Protein AF-A0A6B1Y8T0-F1 (afdb_monomer)

InterPro domains:
  IPR014054 Bacteriophage regulatory protein, Rha family [PF09669] (81-169)
  IPR014054 Bacteriophage regulatory protein, Rha family [TIGR02681] (72-175)
  IPR018877 Bacteriophage P22, Orf201, C-terminal [PF10549] (183-229)

Mean predicted aligned error: 17.07 Å

Radius of gyration: 40.46 Å; Cα contacts (8 Å, |Δi|>4): 130; chains: 1; bounding box: 83×58×132 Å

Foldseek 3Di:
DDDDDDDDDDDPPPDPPDDPPPPPDPDDDDDDDDDDDDDPDDDDDDDDPPDDDDDDPDDDPPPDVVNLPVQWDDDPLAIWGKLVSVCVQLVHDSVVSVVLLVPQPDDPVVSCVFWPKDWDWDDPDPPDTDTDIMTIGGPVRCVSSLVPRDDPSSVSVVVSNVVSNVVVNVVSVVVVVVVVVVVVVVVVVVVVVVVVVVVVVVVVVVCVVCVVVVVVVVVVVVVVVVVVVVVD

Organism: Pseudomonas aeruginosa (NCBI:txid287)

Solvent-accessible surface area (backbone atoms only — not comparable to full-atom values): 14666 Å² total; per-residue (Å²): 135,86,87,89,84,88,87,78,92,76,81,84,79,76,79,86,71,84,88,86,84,84,86,83,79,78,73,84,87,92,83,77,92,81,79,88,82,86,76,92,71,90,75,80,87,83,80,84,86,78,83,78,85,76,88,78,97,65,82,76,83,75,75,46,75,68,54,30,55,70,61,37,45,79,52,98,91,40,62,27,34,40,41,60,57,53,12,63,75,66,74,43,60,48,69,57,45,54,49,49,66,74,65,54,95,66,55,69,68,59,44,60,76,18,49,41,79,43,77,42,80,41,80,76,55,96,89,41,71,43,84,40,85,43,34,40,25,31,63,66,37,44,57,61,59,50,71,82,54,77,58,76,68,40,50,55,50,52,55,48,49,54,51,20,54,52,51,53,52,50,52,54,50,52,54,53,50,54,52,52,50,52,51,52,52,55,53,50,52,52,51,50,53,52,47,51,55,51,47,50,53,53,51,49,54,52,43,71,65,44,50,64,59,52,54,51,53,51,54,50,52,53,51,54,53,54,55,54,68,78,74,112

pLDDT: mean 76.68, std 23.87, range [29.66, 97.38]

Sequence (232 aa):
MAPIHPHLFQSPAIALGSFISAARQANTQLGPYSRKADVRSSLRPAALLFQVSGVDQMSEIDLDEAGLRDLVMVNDGQVVTTSLKVAERFGKRHDNVIKAIRGLDCSPEFHALNFEEMIVDVDIGKGARRKSPAFRITRDGFAFLCMGFTGKEAAKWKEAYIRAFNWMAEQLFKRSMDFATLRNELMAEYRQEKGIASLAGKTLRRWQIKAPVIEQKIIEVEREGQLQLFHA

Secondary structure (DSSP, 8-state):
-------------------S-SSS---------------------------------S------HHHHHHH-EEETTEEEEEHHHHHHHTT--HHHHHHHHHT--S-HHHHHHHEEEEEEEEEEETTEEEEEEEEEEEHHHHHHHHTT--SHHHHHHHHHHHHHHHHHHHHHHHHHHHHHHHHHHHHHHHHHHHHHHHHHHHHHHHHHHHHHHHHHHHHHHHHHHHHHHT--

Nearest PDB structures (foldseek):
  8i13-assembly1_A  TM=3.078E-01  e=5.563E+00  Saccharomyces cerevisiae

Structure (mmCIF, N/CA/C/O backbone):
data_AF-A0A6B1Y8T0-F1
#
_entry.id   AF-A0A6B1Y8T0-F1
#
loop_
_atom_site.group_PDB
_atom_site.id
_atom_site.type_symbol
_atom_site.label_atom_id
_atom_site.label_alt_id
_atom_site.label_comp_id
_atom_site.label_asym_id
_atom_site.label_entity_id
_atom_site.label_seq_id
_atom_site.pdbx_PDB_ins_code
_atom_site.Cartn_x
_atom_site.Cartn_y
_atom_site.Cartn_z
_atom_site.occupancy
_atom_site.B_iso_or_equiv
_atom_site.auth_seq_id
_atom_site.auth_comp_id
_atom_site.auth_asym_id
_atom_site.auth_atom_id
_atom_site.pdbx_PDB_model_num
ATOM 1 N N . MET A 1 1 ? -17.736 3.116 107.221 1.00 34.81 1 MET A N 1
ATOM 2 C CA . MET A 1 1 ? -16.373 3.683 107.145 1.00 34.81 1 MET A CA 1
ATOM 3 C C . MET A 1 1 ? -15.815 3.385 105.763 1.00 34.81 1 MET A C 1
ATOM 5 O O . MET A 1 1 ? -15.995 2.278 105.283 1.00 34.81 1 MET A O 1
ATOM 9 N N . ALA A 1 2 ? -15.278 4.432 105.140 1.00 41.38 2 ALA A N 1
ATOM 10 C CA . ALA A 1 2 ? -14.724 4.584 103.787 1.00 41.38 2 ALA A CA 1
ATOM 11 C C . ALA A 1 2 ? -13.565 3.584 103.463 1.00 41.38 2 ALA A C 1
ATOM 13 O O . ALA A 1 2 ? -13.110 2.942 104.410 1.00 41.38 2 ALA A O 1
ATOM 14 N N . PRO A 1 3 ? -13.017 3.490 102.218 1.00 45.62 3 PRO A N 1
ATOM 15 C CA . PRO A 1 3 ? -13.015 4.554 101.210 1.00 45.62 3 PRO A CA 1
ATOM 16 C C . PRO A 1 3 ? -13.190 4.193 99.723 1.00 45.62 3 PRO A C 1
ATOM 18 O O . PRO A 1 3 ? -13.186 3.048 99.287 1.00 45.62 3 PRO A O 1
ATOM 21 N N . ILE A 1 4 ? -13.360 5.287 98.979 1.00 40.78 4 ILE A N 1
ATOM 22 C CA . ILE A 1 4 ? -13.493 5.467 97.534 1.00 40.78 4 ILE A CA 1
ATOM 23 C C . ILE A 1 4 ? -12.091 5.765 96.962 1.00 40.78 4 ILE A C 1
ATOM 25 O O . ILE A 1 4 ? -11.353 6.527 97.585 1.00 40.78 4 ILE A O 1
ATOM 29 N N . HIS A 1 5 ? -11.665 5.137 95.858 1.00 37.69 5 HIS A N 1
ATOM 30 C CA . HIS A 1 5 ? -11.403 5.705 94.508 1.00 37.69 5 HIS A CA 1
ATOM 31 C C . HIS A 1 5 ? -10.157 5.007 93.916 1.00 37.69 5 HIS A C 1
ATOM 33 O O . HIS A 1 5 ? -9.386 4.434 94.683 1.00 37.69 5 HIS A O 1
ATOM 39 N N . PRO A 1 6 ? -9.793 5.243 92.640 1.00 53.09 6 PRO A N 1
ATOM 40 C CA . PRO A 1 6 ? -10.537 5.230 91.370 1.00 53.09 6 PRO A CA 1
ATOM 41 C C . PRO A 1 6 ? -9.870 4.193 90.425 1.00 53.09 6 PRO A C 1
ATOM 43 O O . PRO A 1 6 ? -9.051 3.444 90.910 1.00 53.09 6 PRO A O 1
ATOM 46 N N . HIS A 1 7 ? -10.214 4.096 89.133 1.00 32.66 7 HIS A N 1
ATOM 47 C CA . HIS A 1 7 ? -9.309 3.873 87.975 1.00 32.66 7 HIS A CA 1
ATOM 48 C C . HIS A 1 7 ? -10.141 3.501 86.727 1.00 32.66 7 HIS A C 1
ATOM 50 O O . HIS A 1 7 ? -10.777 2.457 86.673 1.00 32.66 7 HIS A O 1
ATOM 56 N N . LEU A 1 8 ? -10.040 4.368 85.714 1.00 35.91 8 LEU A N 1
ATOM 57 C CA . LEU A 1 8 ? -9.989 4.043 84.283 1.00 35.91 8 LEU A CA 1
ATOM 58 C C . LEU A 1 8 ? -11.272 3.560 83.580 1.00 35.91 8 LEU A C 1
ATOM 60 O O . LEU A 1 8 ? -11.562 2.379 83.438 1.00 35.91 8 LEU A O 1
ATOM 64 N N . PHE A 1 9 ? -11.954 4.550 82.997 1.00 40.28 9 PHE A N 1
ATOM 65 C CA . PHE A 1 9 ? -12.237 4.621 81.557 1.00 40.28 9 PHE A CA 1
ATOM 66 C C . PHE A 1 9 ? -11.593 3.486 80.735 1.00 40.28 9 PHE A C 1
ATOM 68 O O . PHE A 1 9 ? -10.379 3.489 80.543 1.00 40.28 9 PHE A O 1
ATOM 75 N N . GLN A 1 10 ? -12.406 2.594 80.168 1.00 32.53 10 GLN A N 1
ATOM 76 C CA . GLN A 1 10 ? -12.144 2.012 78.852 1.00 32.53 10 GLN A CA 1
ATOM 77 C C . GLN A 1 10 ? -13.445 1.487 78.236 1.00 32.53 10 GLN A C 1
ATOM 79 O O . GLN A 1 10 ? -14.043 0.508 78.669 1.00 32.53 10 GLN A O 1
ATOM 84 N N . SER A 1 11 ? -13.875 2.218 77.213 1.00 38.06 11 SER A N 1
ATOM 85 C CA . SER A 1 11 ? -14.848 1.802 76.211 1.00 38.06 11 SER A CA 1
ATOM 86 C C . SER A 1 11 ? -14.355 0.531 75.505 1.00 38.06 11 SER A C 1
ATOM 88 O O . SER A 1 11 ? -13.196 0.519 75.075 1.00 38.06 11 SER A O 1
ATOM 90 N N . PRO A 1 12 ? -15.175 -0.518 75.315 1.00 36.62 12 PRO A N 1
ATOM 91 C CA . PRO A 1 12 ? -14.834 -1.560 74.369 1.00 36.62 12 PRO A CA 1
ATOM 92 C C . PRO A 1 12 ? -15.139 -1.029 72.966 1.00 36.62 12 PRO A C 1
ATOM 94 O O . PRO A 1 12 ? -16.260 -1.102 72.465 1.00 36.62 12 PRO A O 1
ATOM 97 N N . ALA A 1 13 ? -14.105 -0.486 72.326 1.00 39.22 13 ALA A N 1
ATOM 98 C CA . ALA A 1 13 ? -14.023 -0.441 70.878 1.00 39.22 13 ALA A CA 1
ATOM 99 C C . ALA A 1 13 ? -14.140 -1.885 70.365 1.00 39.22 13 ALA A C 1
ATOM 101 O O . ALA A 1 13 ? -13.184 -2.658 70.421 1.00 39.22 13 ALA A O 1
ATOM 102 N N . ILE A 1 14 ? -15.333 -2.271 69.910 1.00 40.97 14 ILE A N 1
ATOM 103 C CA . ILE A 1 14 ? -15.514 -3.523 69.184 1.00 40.97 14 ILE A CA 1
ATOM 104 C C . ILE A 1 14 ? -14.813 -3.351 67.840 1.00 40.97 14 ILE A C 1
ATOM 106 O O . ILE A 1 14 ? -15.198 -2.545 66.992 1.00 40.97 14 ILE A O 1
ATOM 110 N N . ALA A 1 15 ? -13.735 -4.109 67.699 1.00 38.16 15 ALA A N 1
ATOM 111 C CA . ALA A 1 15 ? -12.955 -4.268 66.497 1.00 38.16 15 ALA A CA 1
ATOM 112 C C . ALA A 1 15 ? -13.841 -4.736 65.328 1.00 38.16 15 ALA A C 1
ATOM 114 O O . ALA A 1 15 ? -14.150 -5.918 65.204 1.00 38.16 15 ALA A O 1
ATOM 115 N N . LEU A 1 16 ? -14.182 -3.826 64.414 1.00 37.97 16 LEU A N 1
ATOM 116 C CA . LEU A 1 16 ? -14.542 -4.165 63.033 1.00 37.97 16 LEU A CA 1
ATOM 117 C C . LEU A 1 16 ? -13.249 -4.382 62.236 1.00 37.97 16 LEU A C 1
ATOM 119 O O . LEU A 1 16 ? -12.890 -3.630 61.333 1.00 37.97 16 LEU A O 1
ATOM 123 N N . GLY A 1 17 ? -12.515 -5.419 62.638 1.00 32.34 17 GLY A N 1
ATOM 124 C CA . GLY A 1 17 ? -11.457 -6.015 61.844 1.00 32.34 17 GLY A CA 1
ATOM 125 C C . GLY A 1 17 ? -12.071 -6.967 60.823 1.00 32.34 17 GLY A C 1
ATOM 126 O O . GLY A 1 17 ? -12.686 -7.962 61.187 1.00 32.34 17 GLY A O 1
ATOM 127 N N . SER A 1 18 ? -11.860 -6.654 59.547 1.00 44.59 18 SER A N 1
ATOM 128 C CA . SER A 1 18 ? -11.668 -7.635 58.474 1.00 44.59 18 SER A CA 1
ATOM 129 C C . SER A 1 18 ? -12.799 -8.641 58.204 1.00 44.59 18 SER A C 1
ATOM 131 O O . SER A 1 18 ? -12.661 -9.826 58.482 1.00 44.59 18 SER A O 1
ATOM 133 N N . PHE A 1 19 ? -13.851 -8.204 57.500 1.00 34.62 19 PHE A N 1
ATOM 134 C CA . PHE A 1 19 ? -14.799 -9.113 56.824 1.00 34.62 19 PHE A CA 1
ATOM 135 C C . PHE A 1 19 ? -14.971 -8.867 55.313 1.00 34.62 19 PHE A C 1
ATOM 137 O O . PHE A 1 19 ? -15.978 -9.243 54.724 1.00 34.62 19 PHE A O 1
ATOM 144 N N . ILE A 1 20 ? -13.952 -8.325 54.634 1.00 38.62 20 ILE A N 1
ATOM 145 C CA . ILE A 1 20 ? -13.840 -8.430 53.166 1.00 38.62 20 ILE A CA 1
ATOM 146 C C . ILE A 1 20 ? -12.438 -8.934 52.805 1.00 38.62 20 ILE A C 1
ATOM 148 O O . ILE A 1 20 ? -11.600 -8.214 52.277 1.00 38.62 20 ILE A O 1
ATOM 152 N N . SER A 1 21 ? -12.162 -10.196 53.129 1.00 41.91 21 SER A N 1
ATOM 153 C CA . SER A 1 21 ? -11.020 -10.937 52.569 1.00 41.91 21 SER A CA 1
ATOM 154 C C . SER A 1 21 ? -11.352 -12.419 52.343 1.00 41.91 21 SER A C 1
ATOM 156 O O . SER A 1 21 ? -10.496 -13.288 52.470 1.00 41.91 21 SER A O 1
ATOM 158 N N . ALA A 1 22 ? -12.604 -12.712 51.982 1.00 38.88 22 ALA A N 1
ATOM 159 C CA . ALA A 1 22 ? -13.073 -14.059 51.643 1.00 38.88 22 ALA A CA 1
ATOM 160 C C . ALA A 1 22 ? -13.892 -14.081 50.335 1.00 38.88 22 ALA A C 1
ATOM 162 O O . ALA A 1 22 ? -14.838 -14.843 50.192 1.00 38.88 22 ALA A O 1
ATOM 163 N N . ALA A 1 23 ? -13.527 -13.231 49.368 1.00 39.47 23 ALA A N 1
ATOM 164 C CA . ALA A 1 23 ? -14.043 -13.288 47.994 1.00 39.47 23 ALA A CA 1
ATOM 165 C C . ALA A 1 23 ? -12.935 -13.029 46.954 1.00 39.47 23 ALA A C 1
ATOM 167 O O . ALA A 1 23 ? -13.167 -12.433 45.906 1.00 39.47 23 ALA A O 1
ATOM 168 N N . ARG A 1 24 ? -11.694 -13.439 47.262 1.00 43.66 24 ARG A N 1
ATOM 169 C CA . ARG A 1 24 ? -10.556 -13.361 46.325 1.00 43.66 24 ARG A CA 1
ATOM 170 C C . ARG A 1 24 ? -9.724 -14.647 46.227 1.00 43.66 24 ARG A C 1
ATOM 172 O O . ARG A 1 24 ? -8.723 -14.663 45.525 1.00 43.66 24 ARG A O 1
ATOM 179 N N . GLN A 1 25 ? -10.148 -15.732 46.879 1.00 40.75 25 GLN A N 1
ATOM 180 C CA . GLN A 1 25 ? -9.510 -17.052 46.780 1.00 40.75 25 GLN A CA 1
ATOM 181 C C . GLN A 1 25 ? -10.558 -18.178 46.751 1.00 40.75 25 GLN A C 1
ATOM 183 O O . GLN A 1 25 ? -10.595 -19.058 47.599 1.00 40.75 25 GLN A O 1
ATOM 188 N N . ALA A 1 26 ? -11.416 -18.135 45.737 1.00 35.62 26 ALA A N 1
ATOM 189 C CA . ALA A 1 26 ? -11.882 -19.331 45.042 1.00 35.62 26 ALA A CA 1
ATOM 190 C C . ALA A 1 26 ? -11.400 -19.128 43.597 1.00 35.62 26 ALA A C 1
ATOM 192 O O . ALA A 1 26 ? -11.968 -18.336 42.854 1.00 35.62 26 ALA A O 1
ATOM 193 N N . ASN A 1 27 ? -10.143 -19.473 43.305 1.00 35.94 27 ASN A N 1
ATOM 194 C CA . ASN A 1 27 ? -9.810 -20.708 42.592 1.00 35.94 27 ASN A CA 1
ATOM 195 C C . ASN A 1 27 ? -10.809 -20.914 41.436 1.00 35.94 27 ASN A C 1
ATOM 197 O O . ASN A 1 27 ? -11.940 -21.329 41.655 1.00 35.94 27 ASN A O 1
ATOM 201 N N . THR A 1 28 ? -10.516 -20.420 40.232 1.00 48.56 28 THR A N 1
ATOM 202 C CA . THR A 1 28 ? -9.521 -20.993 39.303 1.00 48.56 28 THR A CA 1
ATOM 203 C C . THR A 1 28 ? -9.763 -22.491 39.159 1.00 48.56 28 THR A C 1
ATOM 205 O O . THR A 1 28 ? -9.675 -23.212 40.146 1.00 48.56 28 THR A O 1
ATOM 208 N N . GLN A 1 29 ? -10.001 -22.928 37.918 1.00 44.12 29 GLN A N 1
ATOM 209 C CA . GLN A 1 29 ? -10.492 -24.246 37.479 1.00 44.12 29 GLN A CA 1
ATOM 210 C C . GLN A 1 29 ? -12.016 -24.263 37.291 1.00 44.12 29 GLN A C 1
ATOM 212 O O . GLN A 1 29 ? -12.750 -24.607 38.206 1.00 44.12 29 GLN A O 1
ATOM 217 N N . LEU A 1 30 ? -12.481 -23.889 36.092 1.00 34.78 30 LEU A N 1
ATOM 218 C CA . LEU A 1 30 ? -13.448 -24.669 35.300 1.00 34.78 30 LEU A CA 1
ATOM 219 C C . LEU A 1 30 ? -13.678 -23.995 33.933 1.00 34.78 30 LEU A C 1
ATOM 221 O O . LEU A 1 30 ? -14.526 -23.131 33.744 1.00 34.78 30 LEU A O 1
ATOM 225 N N . GLY A 1 31 ? -12.876 -24.446 32.978 1.00 36.34 31 GLY A N 1
ATOM 226 C CA . GLY A 1 31 ? -13.013 -24.308 31.531 1.00 36.34 31 GLY A CA 1
ATOM 227 C C . GLY A 1 31 ? -11.756 -24.955 30.945 1.00 36.34 31 GLY A C 1
ATOM 228 O O . GLY A 1 31 ? -10.671 -24.523 31.328 1.00 36.34 31 GLY A O 1
ATOM 229 N N . PRO A 1 32 ? -11.844 -26.027 30.133 1.00 39.19 32 PRO A N 1
ATOM 230 C CA . PRO A 1 32 ? -12.708 -26.066 28.957 1.00 39.19 32 PRO A CA 1
ATOM 231 C C . PRO A 1 32 ? -13.491 -27.381 28.778 1.00 39.19 32 PRO A C 1
ATOM 233 O O . PRO A 1 32 ? -13.091 -28.460 29.214 1.00 39.19 32 PRO A O 1
ATOM 236 N N . TYR A 1 33 ? -14.612 -27.295 28.064 1.00 29.66 33 TYR A N 1
ATOM 237 C CA . TYR A 1 33 ? -15.339 -28.463 27.582 1.00 29.66 33 TYR A CA 1
ATOM 238 C C . TYR A 1 33 ? -14.465 -29.220 26.571 1.00 29.66 33 TYR A C 1
ATOM 240 O O . TYR A 1 33 ? -14.259 -28.790 25.438 1.00 29.66 33 TYR A O 1
ATOM 248 N N . SER A 1 34 ? -13.923 -30.347 27.022 1.00 34.91 34 SER A N 1
ATOM 249 C CA . SER A 1 34 ? -13.291 -31.367 26.198 1.00 34.91 34 SER A CA 1
ATOM 250 C C . SER A 1 34 ? -14.374 -32.205 25.525 1.00 34.91 34 SER A C 1
ATOM 252 O O . SER A 1 34 ? -15.175 -32.852 26.199 1.00 34.91 34 SER A O 1
ATOM 254 N N . ARG A 1 35 ? -14.343 -32.288 24.195 1.00 35.47 35 ARG A N 1
ATOM 255 C CA . ARG A 1 35 ? -14.687 -33.538 23.519 1.00 35.47 35 ARG A CA 1
ATOM 256 C C . ARG A 1 35 ? -13.598 -33.836 22.498 1.00 35.47 35 ARG A C 1
ATOM 258 O O . ARG A 1 35 ? -13.5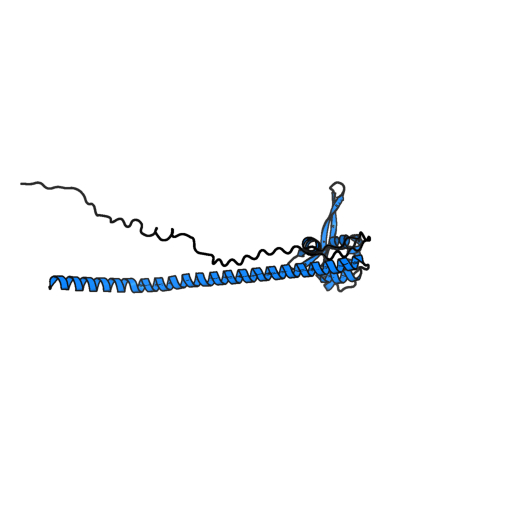65 -33.280 21.407 1.00 35.47 35 ARG A O 1
ATOM 265 N N . LYS A 1 36 ? -12.677 -34.707 22.910 1.00 34.78 36 LYS A N 1
ATOM 266 C CA . LYS A 1 36 ? -11.736 -35.386 22.026 1.00 34.78 36 LYS A CA 1
ATOM 267 C C . LYS A 1 36 ? -12.516 -36.235 21.020 1.00 34.78 36 LYS A C 1
ATOM 269 O O . LYS A 1 36 ? -13.305 -37.083 21.424 1.00 34.78 36 LYS A O 1
ATOM 274 N N . ALA A 1 37 ? -12.231 -36.043 19.741 1.00 33.84 37 ALA A N 1
ATOM 275 C CA . ALA A 1 37 ? -12.266 -37.111 18.756 1.00 33.84 37 ALA A CA 1
ATOM 276 C C . ALA A 1 37 ? -10.857 -37.179 18.166 1.00 33.84 37 ALA A C 1
ATOM 278 O O . ALA A 1 37 ? -10.427 -36.304 17.419 1.00 33.84 37 ALA A O 1
ATOM 279 N N . ASP A 1 38 ? -10.115 -38.174 18.632 1.00 36.81 38 ASP A N 1
ATOM 280 C CA . ASP A 1 38 ? -8.813 -38.562 18.122 1.00 36.81 38 ASP A CA 1
ATOM 281 C C . ASP A 1 38 ? -9.069 -39.523 16.957 1.00 36.81 38 ASP A C 1
ATOM 283 O O . ASP A 1 38 ? -9.646 -40.591 17.155 1.00 36.81 38 ASP A O 1
ATOM 287 N N . VAL A 1 39 ? -8.682 -39.134 15.744 1.00 36.12 39 VAL A N 1
ATOM 288 C CA . VAL A 1 39 ? -8.403 -40.080 14.660 1.00 36.12 39 VAL A CA 1
ATOM 289 C C . VAL A 1 39 ? -7.082 -39.658 14.034 1.00 36.12 39 VAL A C 1
ATOM 291 O O . VAL A 1 39 ? -7.014 -38.985 13.008 1.00 36.12 39 VAL A O 1
ATOM 294 N N . ARG A 1 40 ? -5.989 -40.087 14.663 1.00 37.97 40 ARG A N 1
ATOM 295 C CA . ARG A 1 40 ? -4.774 -40.422 13.923 1.00 37.97 40 ARG A CA 1
ATOM 296 C C . ARG A 1 40 ? -5.091 -41.596 12.993 1.00 37.97 40 ARG A C 1
ATOM 298 O O . ARG A 1 40 ? -5.027 -42.746 13.412 1.00 37.97 40 ARG A O 1
ATOM 305 N N . SER A 1 41 ? -5.365 -41.317 11.722 1.00 36.16 41 SER A N 1
ATOM 306 C CA . SER A 1 41 ? -5.080 -42.273 10.650 1.00 36.16 41 SER A CA 1
ATOM 307 C C . SER A 1 41 ? -4.055 -41.660 9.710 1.00 36.16 41 SER A C 1
ATOM 309 O O . SER A 1 41 ? -4.332 -40.760 8.921 1.00 36.16 41 SER A O 1
ATOM 311 N N . SER A 1 42 ? -2.838 -42.159 9.860 1.00 45.72 42 SER A N 1
ATOM 312 C CA . SER A 1 42 ? -1.739 -42.073 8.918 1.00 45.72 42 SER A CA 1
ATOM 313 C C . SER A 1 42 ? -2.194 -42.301 7.477 1.00 45.72 42 SER A C 1
ATOM 315 O O . SER A 1 42 ? -2.551 -43.422 7.132 1.00 45.72 42 SER A O 1
ATOM 317 N N . LEU A 1 43 ? -2.071 -41.291 6.624 1.00 34.09 43 LEU A N 1
ATOM 318 C CA . LEU A 1 43 ? -1.928 -41.479 5.182 1.00 34.09 43 LEU A CA 1
ATOM 319 C C . LEU A 1 43 ? -0.876 -40.475 4.700 1.00 34.09 43 LEU A C 1
ATOM 321 O O . LEU A 1 43 ? -1.146 -39.307 4.441 1.00 34.09 43 LEU A O 1
ATOM 325 N N . ARG A 1 44 ? 0.373 -40.949 4.678 1.00 37.03 44 ARG A N 1
ATOM 326 C CA . ARG A 1 44 ? 1.455 -40.359 3.885 1.00 37.03 44 ARG A CA 1
ATOM 327 C C . ARG A 1 44 ? 1.163 -40.604 2.391 1.00 37.03 44 ARG A C 1
ATOM 329 O O . ARG A 1 44 ? 0.442 -41.548 2.071 1.00 37.03 44 ARG A O 1
ATOM 336 N N . PRO A 1 45 ? 1.691 -39.760 1.493 1.00 36.00 45 PRO A N 1
ATOM 337 C CA . PRO A 1 45 ? 1.192 -39.608 0.132 1.00 36.00 45 PRO A CA 1
ATOM 338 C C . PRO A 1 45 ? 1.656 -40.758 -0.770 1.00 36.00 45 PRO A C 1
ATOM 340 O O . PRO A 1 45 ? 2.837 -41.103 -0.788 1.00 36.00 45 PRO A O 1
ATOM 343 N N . ALA A 1 46 ? 0.731 -41.332 -1.540 1.00 36.03 46 ALA A N 1
ATOM 344 C CA . ALA A 1 46 ? 1.046 -42.281 -2.600 1.00 36.03 46 ALA A CA 1
ATOM 345 C C . ALA A 1 46 ? 1.208 -41.528 -3.930 1.00 36.03 46 ALA A C 1
ATOM 347 O O . ALA A 1 46 ? 0.248 -41.000 -4.479 1.00 36.03 46 ALA A O 1
ATOM 348 N N . ALA A 1 47 ? 2.461 -41.459 -4.372 1.00 34.84 47 ALA A N 1
ATOM 349 C CA . ALA A 1 47 ? 2.946 -41.407 -5.748 1.00 34.84 47 ALA A CA 1
ATO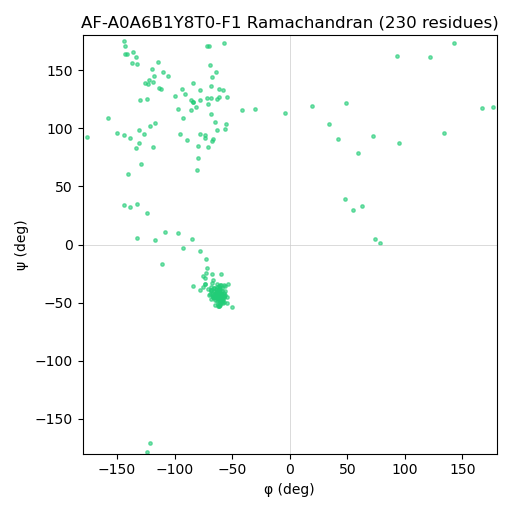M 350 C C . ALA A 1 47 ? 1.974 -40.983 -6.872 1.00 34.84 47 ALA A C 1
ATOM 352 O O . ALA A 1 47 ? 1.110 -41.749 -7.290 1.00 34.84 47 ALA A O 1
ATOM 353 N N . LEU A 1 48 ? 2.322 -39.883 -7.545 1.00 30.61 48 LEU A N 1
ATOM 354 C CA . LEU A 1 48 ? 2.512 -39.947 -8.993 1.00 30.61 48 LEU A CA 1
ATOM 355 C C . LEU A 1 48 ? 3.899 -39.383 -9.325 1.00 30.61 48 LEU A C 1
ATOM 357 O O . LEU A 1 48 ? 4.110 -38.178 -9.428 1.00 30.61 48 LEU A O 1
ATOM 361 N N . LEU A 1 49 ? 4.864 -40.297 -9.435 1.00 32.34 49 LEU A N 1
ATOM 362 C CA . LEU A 1 49 ? 6.137 -40.073 -10.110 1.00 32.34 49 LEU A CA 1
ATOM 363 C C . LEU A 1 49 ? 5.838 -39.880 -11.600 1.00 32.34 49 LEU A C 1
ATOM 365 O O . LEU A 1 49 ? 5.798 -40.845 -12.359 1.00 32.34 49 LEU A O 1
ATOM 369 N N . PHE A 1 50 ? 5.614 -38.637 -12.020 1.00 30.92 50 PHE A N 1
ATOM 370 C CA . PHE A 1 50 ? 5.789 -38.274 -13.420 1.00 30.92 50 PHE A CA 1
ATOM 371 C C . PHE A 1 50 ? 7.238 -37.832 -13.599 1.00 30.92 50 PHE A C 1
ATOM 373 O O . PHE A 1 50 ? 7.615 -36.686 -13.370 1.00 30.92 50 PHE A O 1
ATOM 380 N N . GLN A 1 51 ? 8.072 -38.811 -13.925 1.00 35.88 51 GLN A N 1
ATOM 381 C CA . GLN A 1 51 ? 9.463 -38.604 -14.275 1.00 35.88 51 GLN A CA 1
ATOM 382 C C . GLN A 1 51 ? 9.520 -37.997 -15.680 1.00 35.88 51 GLN A C 1
ATOM 384 O O . GLN A 1 51 ? 9.507 -38.719 -16.673 1.00 35.88 51 GLN A O 1
ATOM 389 N N . VAL A 1 52 ? 9.592 -36.667 -15.760 1.00 39.00 52 VAL A N 1
ATOM 390 C CA . VAL A 1 52 ? 10.132 -35.985 -16.942 1.00 39.00 52 VAL A CA 1
ATOM 391 C C . VAL A 1 52 ? 11.589 -35.687 -16.658 1.00 39.00 52 VAL A C 1
ATOM 393 O O . VAL A 1 52 ? 11.963 -34.715 -16.009 1.00 39.00 52 VAL A O 1
ATOM 396 N N . SER A 1 53 ? 12.420 -36.605 -17.122 1.00 33.25 53 SER A N 1
ATOM 397 C CA . SER A 1 53 ? 13.833 -36.384 -17.364 1.00 33.25 53 SER A CA 1
ATOM 398 C C . SER A 1 53 ? 14.018 -35.318 -18.445 1.00 33.25 53 SER A C 1
ATOM 400 O O . SER A 1 53 ? 13.543 -35.511 -19.563 1.00 33.25 53 SER A O 1
ATOM 402 N N . GLY A 1 54 ? 14.777 -34.262 -18.142 1.00 35.28 54 GLY A N 1
ATOM 403 C CA . GLY A 1 54 ? 15.430 -33.440 -19.164 1.00 35.28 54 GLY A CA 1
ATOM 404 C C . GLY A 1 54 ? 15.291 -31.932 -18.977 1.00 35.28 54 GLY A C 1
ATOM 405 O O . GLY A 1 54 ? 14.312 -31.353 -19.418 1.00 35.28 54 GLY A O 1
ATOM 406 N N . VAL A 1 55 ? 16.324 -31.339 -18.363 1.00 43.41 55 VAL A N 1
ATOM 407 C CA . VAL A 1 55 ? 16.920 -30.020 -18.666 1.00 43.41 55 VAL A CA 1
ATOM 408 C C . VAL A 1 55 ? 15.992 -28.897 -19.147 1.00 43.41 55 VAL A C 1
ATOM 410 O O . VAL A 1 55 ? 15.714 -28.781 -20.330 1.00 43.41 55 VAL A O 1
ATOM 413 N N . ASP A 1 56 ? 15.698 -27.976 -18.229 1.00 35.59 56 ASP A N 1
ATOM 414 C CA . ASP A 1 56 ? 15.849 -26.538 -18.471 1.00 35.59 56 ASP A CA 1
ATOM 415 C C . ASP A 1 56 ? 16.173 -25.858 -17.129 1.00 35.59 56 ASP A C 1
ATOM 417 O O . ASP A 1 56 ? 15.303 -25.569 -16.309 1.00 35.59 56 ASP A O 1
ATOM 421 N N . GLN A 1 57 ? 17.465 -25.642 -16.861 1.00 37.97 57 GLN A N 1
ATOM 422 C CA . GLN A 1 57 ? 17.914 -24.752 -15.786 1.00 37.97 57 GLN A CA 1
ATOM 423 C C . GLN A 1 57 ? 17.609 -23.306 -16.203 1.00 37.97 57 GLN A C 1
ATOM 425 O O . GLN A 1 57 ? 18.458 -22.608 -16.746 1.00 37.97 57 GLN A O 1
ATOM 430 N N . MET A 1 58 ? 16.378 -22.860 -15.969 1.00 39.94 58 MET A N 1
ATOM 431 C CA . MET A 1 58 ? 15.996 -21.451 -16.020 1.00 39.94 58 MET A CA 1
ATOM 432 C C . MET A 1 58 ? 14.961 -21.229 -14.918 1.00 39.94 58 MET A C 1
ATOM 434 O O . MET A 1 58 ? 13.783 -21.523 -15.110 1.00 39.94 58 MET A O 1
ATOM 438 N N . SER A 1 59 ? 15.443 -20.794 -13.750 1.00 51.69 59 SER A N 1
ATOM 439 C CA . SER A 1 59 ? 14.707 -20.647 -12.486 1.00 51.69 59 SER A CA 1
ATOM 440 C C . SER A 1 59 ? 13.219 -20.337 -12.675 1.00 51.69 59 SER A C 1
ATOM 442 O O . SER A 1 59 ? 12.845 -19.287 -13.215 1.00 51.69 59 SER A O 1
ATOM 444 N N . GLU A 1 60 ? 12.373 -21.254 -12.216 1.00 54.28 60 GLU A N 1
ATOM 445 C CA . GLU A 1 60 ? 10.974 -20.974 -11.931 1.00 54.28 60 GLU A CA 1
ATOM 446 C C . GLU A 1 60 ? 10.949 -19.784 -10.957 1.00 54.28 60 GLU A C 1
ATOM 448 O O . GLU A 1 60 ? 11.707 -19.755 -9.987 1.00 54.28 60 GLU A O 1
ATOM 453 N N . ILE A 1 61 ? 10.203 -18.721 -11.274 1.00 65.12 61 ILE A N 1
ATOM 454 C CA . ILE A 1 61 ? 10.073 -17.601 -10.337 1.00 65.12 61 ILE A CA 1
ATOM 455 C C . ILE A 1 61 ? 9.156 -18.103 -9.223 1.00 65.12 61 ILE A C 1
ATOM 457 O O . ILE A 1 61 ? 7.931 -17.998 -9.333 1.00 65.12 61 ILE A O 1
ATOM 461 N N . ASP A 1 62 ? 9.760 -18.660 -8.178 1.00 62.03 62 ASP A N 1
ATOM 462 C CA . ASP A 1 62 ? 9.081 -19.039 -6.946 1.00 62.03 62 ASP A CA 1
ATOM 463 C C . ASP A 1 62 ? 8.615 -17.758 -6.253 1.00 62.03 62 ASP A C 1
ATOM 465 O O . ASP A 1 62 ? 9.337 -17.122 -5.491 1.00 62.03 62 ASP A O 1
ATOM 469 N N . LEU A 1 63 ? 7.402 -17.317 -6.590 1.00 67.94 63 LEU A N 1
ATOM 470 C CA . LEU A 1 63 ? 6.758 -16.194 -5.918 1.00 67.94 63 LEU A CA 1
ATOM 471 C C . LEU A 1 63 ? 6.153 -16.660 -4.602 1.00 67.94 63 LEU A C 1
ATOM 473 O O . LEU A 1 63 ? 4.936 -16.820 -4.476 1.00 67.94 63 LEU A O 1
ATOM 477 N N . ASP A 1 64 ? 7.029 -16.877 -3.634 1.00 82.06 64 ASP A N 1
ATOM 478 C CA . ASP A 1 64 ? 6.654 -16.946 -2.236 1.00 82.06 64 ASP A CA 1
ATOM 479 C C . ASP A 1 64 ? 6.247 -15.556 -1.702 1.00 82.06 64 ASP A C 1
ATOM 481 O O . ASP A 1 64 ? 6.376 -14.515 -2.357 1.00 82.06 64 ASP A O 1
ATOM 485 N N . GLU A 1 65 ? 5.703 -15.530 -0.486 1.00 77.75 65 GLU A N 1
ATOM 486 C CA . GLU A 1 65 ? 5.231 -14.296 0.150 1.00 77.75 65 GLU A CA 1
ATOM 487 C C . GLU A 1 65 ? 6.361 -13.263 0.317 1.00 77.75 65 GLU A C 1
ATOM 489 O O . GLU A 1 65 ? 6.148 -12.056 0.160 1.00 77.75 65 GLU A O 1
ATOM 494 N N . ALA A 1 66 ? 7.583 -13.737 0.579 1.00 82.75 66 ALA A N 1
ATOM 495 C CA . ALA A 1 66 ? 8.764 -12.895 0.702 1.00 82.75 66 ALA A CA 1
ATOM 496 C C . ALA A 1 66 ? 9.134 -12.234 -0.636 1.00 82.75 66 ALA A C 1
ATOM 498 O O . ALA A 1 66 ? 9.363 -11.023 -0.672 1.00 82.75 66 ALA A O 1
ATOM 499 N N . GLY A 1 67 ? 9.122 -12.989 -1.735 1.00 84.00 67 GLY A N 1
ATOM 500 C CA 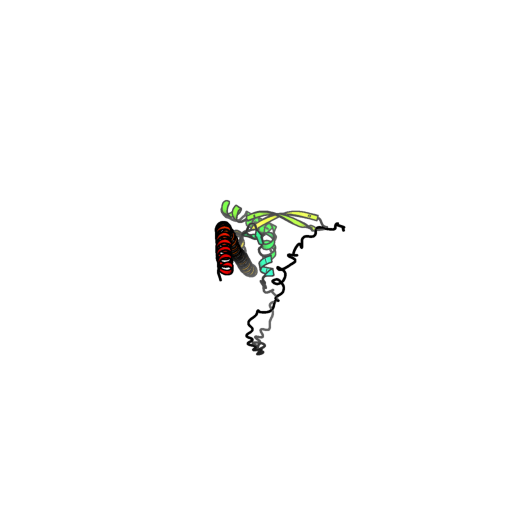. GLY A 1 67 ? 9.391 -12.494 -3.080 1.00 84.00 67 GLY A CA 1
ATOM 501 C C . GLY A 1 67 ? 8.362 -11.466 -3.543 1.00 84.00 67 GLY A C 1
ATOM 502 O O . GLY A 1 67 ? 8.729 -10.423 -4.082 1.00 84.00 67 GLY A O 1
ATOM 503 N N . LEU A 1 68 ? 7.072 -11.683 -3.265 1.00 87.56 68 LEU A N 1
ATOM 504 C CA . LEU A 1 68 ? 6.028 -10.695 -3.572 1.00 87.56 68 LEU A CA 1
ATOM 505 C C . LEU A 1 68 ? 6.227 -9.390 -2.793 1.00 87.56 68 LEU A C 1
ATOM 507 O O . LEU A 1 68 ? 6.107 -8.300 -3.358 1.00 87.56 68 LEU A O 1
ATOM 511 N N . ARG A 1 69 ? 6.575 -9.491 -1.506 1.00 88.81 69 ARG A N 1
ATOM 512 C CA . ARG A 1 69 ? 6.859 -8.332 -0.652 1.00 88.81 69 ARG A CA 1
ATOM 513 C C . ARG A 1 69 ? 8.124 -7.584 -1.070 1.00 88.81 69 ARG A C 1
ATOM 515 O O . ARG A 1 69 ? 8.234 -6.389 -0.812 1.00 88.81 69 ARG A O 1
ATOM 522 N N . ASP A 1 70 ? 9.070 -8.248 -1.721 1.00 90.88 70 ASP A N 1
ATOM 523 C CA . ASP A 1 70 ? 10.239 -7.576 -2.275 1.00 90.88 70 ASP A CA 1
ATOM 524 C C . ASP A 1 70 ? 9.902 -6.767 -3.540 1.00 90.88 70 ASP A C 1
ATOM 526 O O . ASP A 1 70 ? 10.491 -5.717 -3.773 1.00 90.88 70 ASP A O 1
ATOM 530 N N . LEU A 1 71 ? 8.901 -7.148 -4.334 1.00 92.06 71 LEU A N 1
ATOM 531 C CA . LEU A 1 71 ? 8.567 -6.416 -5.565 1.00 92.06 71 LEU A CA 1
ATOM 532 C C . LEU A 1 71 ? 7.881 -5.067 -5.313 1.00 92.06 71 LEU A C 1
ATOM 534 O O . LEU A 1 71 ? 8.095 -4.105 -6.063 1.00 92.06 71 LEU A O 1
ATOM 538 N N . VAL A 1 72 ? 7.073 -4.976 -4.257 1.00 94.50 72 VAL A N 1
ATOM 539 C CA . VAL A 1 72 ? 6.236 -3.806 -3.961 1.00 94.50 72 VAL A CA 1
ATOM 540 C C . VAL A 1 72 ? 6.354 -3.377 -2.503 1.00 94.50 72 VAL A C 1
ATOM 542 O O . VAL A 1 72 ? 6.679 -4.157 -1.619 1.00 94.50 72 VAL A O 1
ATOM 545 N N . MET A 1 73 ? 6.075 -2.112 -2.232 1.00 93.81 73 MET A N 1
ATOM 546 C CA . MET A 1 73 ? 6.091 -1.526 -0.897 1.00 93.81 73 MET A CA 1
ATOM 547 C C . MET A 1 73 ? 4.874 -0.630 -0.701 1.00 93.81 73 MET A C 1
ATOM 549 O O . MET A 1 73 ? 4.191 -0.277 -1.658 1.00 93.81 73 MET A O 1
ATOM 553 N N . VAL A 1 74 ? 4.604 -0.262 0.546 1.00 92.94 74 VAL A N 1
ATOM 554 C CA . VAL A 1 74 ? 3.511 0.652 0.881 1.00 92.94 74 VAL A CA 1
ATOM 555 C C . VAL A 1 74 ? 4.085 2.047 1.087 1.00 92.94 74 VAL A C 1
ATOM 557 O O . VAL A 1 74 ? 5.020 2.215 1.869 1.00 92.94 74 VAL A O 1
ATOM 560 N N . ASN A 1 75 ? 3.517 3.034 0.402 1.00 91.62 75 ASN A N 1
ATOM 561 C CA . ASN A 1 75 ? 3.783 4.450 0.611 1.00 91.62 75 ASN A CA 1
ATOM 562 C C . ASN A 1 75 ? 2.459 5.197 0.755 1.00 91.62 75 ASN A C 1
ATOM 564 O O . ASN A 1 75 ? 1.612 5.076 -0.123 1.00 91.62 75 ASN A O 1
ATOM 568 N N . ASP A 1 76 ? 2.270 5.927 1.854 1.00 87.69 76 ASP A N 1
ATOM 569 C CA . ASP A 1 76 ? 1.056 6.716 2.121 1.00 87.69 76 ASP A CA 1
ATOM 570 C C . ASP A 1 76 ? -0.260 5.945 1.889 1.00 87.69 76 ASP A C 1
ATOM 572 O O . ASP A 1 76 ? -1.241 6.453 1.353 1.00 87.69 76 ASP A O 1
ATOM 576 N N . GLY A 1 77 ? -0.273 4.665 2.278 1.00 85.31 77 GLY A N 1
ATOM 577 C CA . GLY A 1 77 ? -1.429 3.777 2.116 1.00 85.31 77 GLY A CA 1
ATOM 578 C C . GLY A 1 77 ? -1.631 3.222 0.702 1.00 85.31 77 GLY A C 1
ATOM 579 O O . GLY A 1 77 ? -2.561 2.448 0.491 1.00 85.31 77 GLY A O 1
ATOM 580 N N . GLN A 1 78 ? -0.761 3.554 -0.252 1.00 89.50 78 GLN A N 1
ATOM 581 C CA . GLN A 1 78 ? -0.785 3.031 -1.615 1.00 89.50 78 GLN A CA 1
ATOM 582 C C . GLN A 1 78 ? 0.334 2.019 -1.846 1.00 89.50 78 GLN A C 1
ATOM 584 O O . GLN A 1 78 ? 1.444 2.148 -1.328 1.00 89.50 78 GLN A O 1
ATOM 589 N N . VAL A 1 79 ? 0.049 1.000 -2.655 1.00 94.19 79 VAL A N 1
ATOM 590 C CA . VAL A 1 79 ? 1.052 0.016 -3.064 1.00 94.19 79 VAL A CA 1
ATOM 591 C C . VAL A 1 79 ? 1.826 0.558 -4.262 1.00 94.19 79 VAL A C 1
ATOM 593 O O . VAL A 1 79 ? 1.248 0.865 -5.304 1.00 94.19 79 VAL A O 1
ATOM 596 N N . VAL A 1 80 ? 3.143 0.645 -4.116 1.00 95.88 80 VAL A N 1
ATOM 597 C CA . VAL A 1 80 ? 4.063 1.222 -5.098 1.00 95.88 80 VAL A CA 1
ATOM 598 C C . VAL A 1 80 ? 5.280 0.320 -5.307 1.00 95.88 80 VAL A C 1
ATOM 600 O O . VAL A 1 80 ? 5.614 -0.515 -4.470 1.00 95.88 80 VAL A O 1
ATOM 603 N N . THR A 1 81 ? 5.991 0.505 -6.412 1.00 96.81 81 THR A N 1
ATOM 604 C CA . THR A 1 81 ? 7.323 -0.063 -6.655 1.00 96.81 81 THR A CA 1
ATOM 605 C C . THR A 1 81 ? 8.325 1.051 -6.971 1.00 96.81 81 THR A C 1
ATOM 607 O O . THR A 1 81 ? 7.979 2.231 -6.941 1.00 96.81 81 THR A O 1
ATOM 610 N N . THR A 1 82 ? 9.582 0.707 -7.241 1.00 96.88 82 THR A N 1
ATOM 611 C CA . THR A 1 82 ? 10.615 1.676 -7.633 1.00 96.88 82 THR A CA 1
ATOM 612 C C . THR A 1 82 ? 11.176 1.366 -9.009 1.00 96.88 82 THR A C 1
ATOM 614 O O . THR A 1 82 ? 11.279 0.207 -9.412 1.00 96.88 82 THR A O 1
ATOM 617 N N . SER A 1 83 ? 11.632 2.402 -9.714 1.00 96.12 83 SER A N 1
ATOM 618 C CA . SER A 1 83 ? 12.337 2.227 -10.986 1.00 96.12 83 SER A CA 1
ATOM 619 C C . SER A 1 83 ? 13.614 1.388 -10.853 1.00 96.12 83 SER A C 1
ATOM 621 O O . SER A 1 83 ? 13.998 0.737 -11.821 1.00 96.12 83 SER A O 1
ATOM 623 N N . LEU A 1 84 ? 14.240 1.350 -9.668 1.00 94.88 84 LEU A N 1
ATOM 624 C CA . LEU 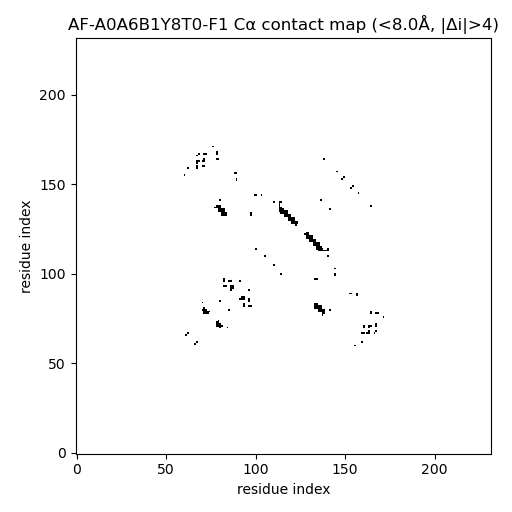A 1 84 ? 15.369 0.463 -9.362 1.00 94.88 84 LEU A CA 1
ATOM 625 C C . LEU A 1 84 ? 14.961 -1.014 -9.393 1.00 94.88 84 LEU A C 1
ATOM 627 O O . LEU A 1 84 ? 15.580 -1.793 -10.111 1.00 94.88 84 LEU A O 1
ATOM 631 N N . LYS A 1 85 ? 13.896 -1.384 -8.668 1.00 94.62 85 LYS A N 1
ATOM 632 C CA . LYS A 1 85 ? 13.389 -2.765 -8.639 1.00 94.62 85 LYS A CA 1
ATOM 633 C C . LYS A 1 85 ? 12.945 -3.212 -10.027 1.00 94.62 85 LYS A C 1
ATOM 635 O O . LYS A 1 85 ? 13.283 -4.304 -10.468 1.00 94.62 85 LYS A O 1
ATOM 640 N N . VAL A 1 86 ? 12.260 -2.332 -10.757 1.00 94.62 86 VAL A N 1
ATOM 641 C CA . VAL A 1 86 ? 11.873 -2.596 -12.149 1.00 94.62 86 VAL A CA 1
ATOM 642 C C . VAL A 1 86 ? 13.109 -2.821 -13.029 1.00 94.62 86 VAL A C 1
ATOM 644 O O . VAL A 1 86 ? 13.138 -3.768 -13.809 1.00 94.62 86 VAL A O 1
ATOM 647 N N . ALA A 1 87 ? 14.149 -1.995 -12.902 1.00 93.88 87 ALA A N 1
ATOM 648 C CA . ALA A 1 87 ? 15.387 -2.165 -13.660 1.00 93.88 87 ALA A CA 1
ATOM 649 C C . ALA A 1 87 ? 16.067 -3.511 -13.359 1.00 93.88 87 ALA A C 1
ATOM 651 O O . ALA A 1 87 ? 16.417 -4.240 -14.286 1.00 93.88 87 ALA A O 1
ATOM 652 N N . GLU A 1 88 ? 16.184 -3.861 -12.079 1.00 92.25 88 GLU A N 1
ATOM 653 C CA . GLU A 1 88 ? 16.788 -5.108 -11.611 1.00 92.25 88 GLU A CA 1
ATOM 654 C C . GLU A 1 88 ? 16.040 -6.341 -12.136 1.00 92.25 88 GLU A C 1
ATOM 656 O O . GLU A 1 88 ? 16.641 -7.228 -12.737 1.00 92.25 88 GLU A O 1
ATOM 661 N N . ARG A 1 89 ? 14.713 -6.377 -11.970 1.00 91.56 89 ARG A N 1
ATOM 662 C CA . ARG A 1 89 ? 13.884 -7.544 -12.308 1.00 91.56 89 ARG A CA 1
ATOM 663 C C . ARG A 1 89 ? 13.763 -7.745 -13.817 1.00 91.56 89 ARG A C 1
ATOM 665 O O . ARG A 1 89 ? 13.834 -8.869 -14.295 1.00 91.56 89 ARG A O 1
ATOM 672 N N . PHE A 1 90 ? 13.659 -6.666 -14.592 1.00 90.56 90 PHE A N 1
ATOM 673 C CA . PHE A 1 90 ? 13.595 -6.749 -16.055 1.00 90.56 90 PHE A CA 1
ATOM 674 C C . PHE A 1 90 ? 14.977 -6.812 -16.733 1.00 90.56 90 PHE A C 1
ATOM 676 O O . PHE A 1 90 ? 15.039 -6.766 -17.964 1.00 90.56 90 PHE A O 1
ATOM 683 N N . GLY A 1 91 ? 16.075 -6.879 -15.966 1.00 90.56 91 GLY A N 1
ATOM 684 C CA . GLY A 1 91 ? 17.437 -6.968 -16.503 1.00 90.56 91 GLY A CA 1
ATOM 685 C C . GLY A 1 91 ? 17.844 -5.746 -17.334 1.00 90.56 91 GLY A C 1
ATOM 686 O O . GLY A 1 91 ? 18.558 -5.865 -18.330 1.00 90.56 91 GLY A O 1
ATOM 687 N N . LYS A 1 92 ? 17.346 -4.556 -16.981 1.00 91.06 92 LYS A N 1
ATOM 688 C CA . LYS A 1 92 ? 17.594 -3.303 -17.709 1.00 91.06 92 LYS A CA 1
ATOM 689 C C . LYS A 1 92 ? 18.492 -2.384 -16.897 1.00 91.06 92 LYS A C 1
ATOM 691 O O . LYS A 1 92 ? 18.415 -2.323 -15.677 1.00 91.06 92 LYS A O 1
ATOM 696 N N . ARG A 1 93 ? 19.302 -1.575 -17.584 1.00 93.44 93 ARG A N 1
ATOM 697 C CA . ARG A 1 93 ? 20.000 -0.460 -16.929 1.00 93.44 93 ARG A CA 1
ATOM 698 C C . ARG A 1 93 ? 18.985 0.524 -16.350 1.00 93.44 93 ARG A C 1
ATOM 700 O O . ARG A 1 93 ? 18.067 0.938 -17.058 1.00 93.44 93 ARG A O 1
ATOM 707 N N . HIS A 1 94 ? 19.201 0.954 -15.108 1.00 94.38 94 HIS A N 1
ATOM 708 C CA . HIS A 1 94 ? 18.326 1.914 -14.425 1.00 94.38 94 HIS A CA 1
ATOM 709 C C . HIS A 1 94 ? 18.168 3.227 -15.202 1.00 94.38 94 HIS A C 1
ATOM 711 O O . HIS A 1 94 ? 17.046 3.692 -15.385 1.00 94.38 94 HIS A O 1
ATOM 717 N N . ASP A 1 95 ? 19.251 3.737 -15.796 1.00 94.19 95 ASP A N 1
ATOM 718 C CA . ASP A 1 95 ? 19.218 4.923 -16.666 1.00 94.19 95 ASP A CA 1
ATOM 719 C C . ASP A 1 95 ? 18.234 4.777 -17.838 1.00 94.19 95 ASP A C 1
ATOM 721 O O . ASP A 1 95 ? 17.579 5.741 -18.232 1.00 94.19 95 ASP A O 1
ATOM 725 N N . ASN A 1 96 ? 18.105 3.570 -18.401 1.00 94.19 96 ASN A N 1
ATOM 726 C CA . ASN A 1 96 ? 17.179 3.308 -19.502 1.00 94.19 96 ASN A CA 1
ATOM 727 C C . ASN A 1 96 ? 15.730 3.275 -19.014 1.00 94.19 96 ASN A C 1
ATOM 729 O O . ASN A 1 96 ? 14.844 3.724 -19.732 1.00 94.19 96 ASN A O 1
ATOM 733 N N . VAL A 1 97 ? 15.486 2.787 -17.795 1.00 95.00 97 VAL A N 1
ATOM 734 C CA . VAL A 1 97 ? 14.152 2.819 -17.179 1.00 95.00 97 VAL A CA 1
ATOM 735 C C . VAL A 1 97 ? 13.739 4.259 -16.871 1.00 95.00 97 VAL A C 1
ATOM 737 O O . VAL A 1 97 ? 12.621 4.645 -17.187 1.00 95.00 97 VAL A O 1
ATOM 740 N N . ILE A 1 98 ? 14.647 5.087 -16.345 1.00 95.88 98 ILE A N 1
ATOM 741 C CA . ILE A 1 98 ? 14.405 6.525 -16.132 1.00 95.88 98 ILE A CA 1
ATOM 742 C C . ILE A 1 98 ? 14.074 7.224 -17.452 1.00 95.88 98 ILE A C 1
ATOM 744 O O . ILE A 1 98 ? 13.112 7.988 -17.523 1.00 95.88 98 ILE A O 1
ATOM 748 N N . LYS A 1 99 ? 14.855 6.960 -18.506 1.00 95.12 99 LYS A N 1
ATOM 749 C CA . LYS A 1 99 ? 14.588 7.504 -19.844 1.00 95.12 99 LYS A CA 1
ATOM 750 C C . LYS A 1 99 ? 13.234 7.049 -20.379 1.00 95.12 99 LYS A C 1
ATOM 752 O O . LYS A 1 99 ? 12.513 7.877 -20.918 1.00 95.12 99 LYS A O 1
ATOM 757 N N . ALA A 1 100 ? 12.886 5.774 -20.197 1.00 94.75 100 ALA A N 1
ATOM 758 C CA . ALA A 1 100 ? 11.589 5.246 -20.598 1.00 94.75 100 ALA A CA 1
ATOM 759 C C . ALA A 1 100 ? 10.454 5.981 -19.878 1.00 94.75 100 ALA A C 1
ATOM 761 O O . ALA A 1 100 ? 9.568 6.479 -20.551 1.00 94.75 100 ALA A O 1
ATOM 762 N N . ILE A 1 101 ? 10.536 6.140 -18.550 1.00 95.81 101 ILE A N 1
ATOM 763 C CA . ILE A 1 101 ? 9.535 6.858 -17.741 1.00 95.81 101 ILE A CA 1
ATOM 764 C C . ILE A 1 101 ? 9.370 8.313 -18.197 1.00 95.81 101 ILE A C 1
ATOM 766 O O . ILE A 1 101 ? 8.252 8.806 -18.293 1.00 95.81 101 ILE A O 1
ATOM 770 N N . ARG A 1 102 ? 10.472 9.013 -18.481 1.00 94.75 102 ARG A N 1
ATOM 771 C CA . ARG A 1 102 ? 10.438 10.412 -18.944 1.00 94.75 102 ARG A CA 1
ATOM 772 C C . ARG A 1 102 ? 9.942 10.567 -20.381 1.00 94.75 102 ARG A C 1
ATOM 774 O O . ARG A 1 102 ? 9.477 11.640 -20.735 1.00 94.75 102 ARG A O 1
ATOM 781 N N . GLY A 1 103 ? 10.080 9.525 -21.196 1.00 93.12 103 GLY A N 1
ATOM 782 C CA . GLY A 1 103 ? 9.644 9.493 -22.591 1.00 93.12 103 GLY A CA 1
ATOM 783 C C . GLY A 1 103 ? 8.275 8.847 -22.806 1.00 93.12 103 GLY A C 1
ATOM 784 O O . GLY A 1 103 ? 7.939 8.559 -23.951 1.00 93.12 103 GLY A O 1
ATOM 785 N N . LEU A 1 104 ? 7.515 8.564 -21.741 1.00 93.62 104 LEU A N 1
ATOM 786 C CA . LEU A 1 104 ? 6.161 8.025 -21.856 1.00 93.62 104 LEU A CA 1
ATOM 787 C C . LEU A 1 104 ? 5.222 9.075 -22.454 1.00 93.62 104 LEU A C 1
ATOM 789 O O . LEU A 1 104 ? 5.091 10.171 -21.913 1.00 93.62 104 LEU A O 1
ATOM 793 N N . ASP A 1 105 ? 4.527 8.703 -23.526 1.00 92.69 105 ASP A N 1
ATOM 794 C CA . ASP A 1 105 ? 3.483 9.525 -24.136 1.00 92.69 105 ASP A CA 1
ATOM 795 C C . ASP A 1 105 ? 2.181 9.393 -23.331 1.00 92.69 105 ASP A C 1
ATOM 797 O O . ASP A 1 105 ? 1.345 8.521 -23.572 1.00 92.69 105 ASP A O 1
ATOM 801 N N . CYS A 1 106 ? 2.070 10.193 -22.273 1.00 92.62 106 CYS A N 1
ATOM 802 C CA . CYS A 1 106 ? 0.921 10.239 -21.377 1.00 92.62 106 CYS A CA 1
ATOM 803 C C . CYS A 1 106 ? 0.656 11.680 -20.932 1.00 92.62 106 CYS A C 1
ATOM 805 O O . CYS A 1 106 ? 1.511 12.556 -21.083 1.00 92.62 106 CYS A O 1
ATOM 807 N N . SER A 1 107 ? -0.538 11.945 -20.393 1.00 96.25 107 SER A N 1
ATOM 808 C CA . SER A 1 107 ? -0.857 13.297 -19.933 1.00 96.25 107 SER A CA 1
ATOM 809 C C . SER A 1 107 ? 0.059 13.707 -18.766 1.00 96.25 107 SER A C 1
ATOM 811 O O . SER A 1 107 ? 0.445 12.851 -17.960 1.00 96.25 107 SER A O 1
ATOM 813 N N . PRO A 1 108 ? 0.398 15.001 -18.628 1.00 94.44 108 PRO A N 1
ATOM 814 C CA . PRO A 1 108 ? 1.211 15.476 -17.511 1.00 94.44 108 PRO A CA 1
ATOM 815 C C . PRO A 1 108 ? 0.602 15.142 -16.144 1.00 94.44 108 PRO A C 1
ATOM 817 O O . PRO A 1 108 ? 1.338 14.822 -15.211 1.00 94.44 108 PRO A O 1
ATOM 820 N N . GLU A 1 109 ? -0.731 15.162 -16.020 1.00 96.06 109 GLU A N 1
ATOM 821 C CA . GLU A 1 109 ? -1.406 14.785 -14.773 1.00 96.06 109 GLU A CA 1
ATOM 822 C C . GLU A 1 109 ? -1.220 13.297 -14.470 1.00 96.06 109 GLU A C 1
ATOM 824 O O . GLU A 1 109 ? -0.909 12.930 -13.337 1.00 96.06 109 GLU A O 1
ATOM 829 N N . PHE A 1 110 ? -1.369 12.435 -15.482 1.00 96.12 110 PHE A N 1
ATOM 830 C CA . PHE A 1 110 ? -1.140 11.003 -15.322 1.00 96.12 110 PHE A CA 1
ATOM 831 C C . PHE A 1 110 ? 0.307 10.722 -14.918 1.00 96.12 110 PHE A C 1
ATOM 833 O O . PHE A 1 110 ? 0.543 9.894 -14.037 1.00 96.12 110 PHE A O 1
ATOM 840 N N . HIS A 1 111 ? 1.268 11.415 -15.535 1.00 96.50 111 HIS A N 1
ATOM 841 C CA . HIS A 1 111 ? 2.681 11.251 -15.210 1.00 96.50 111 HIS A CA 1
ATOM 842 C C . HIS A 1 111 ? 2.959 11.610 -13.747 1.00 96.50 111 HIS A C 1
ATOM 844 O O . HIS A 1 111 ? 3.462 10.776 -12.996 1.00 96.50 111 HIS A O 1
ATOM 850 N N . ALA A 1 112 ? 2.522 12.796 -13.314 1.00 94.38 112 ALA A N 1
ATOM 851 C CA . ALA A 1 112 ? 2.743 13.292 -11.958 1.00 94.38 112 ALA A CA 1
ATOM 852 C C . ALA A 1 112 ? 2.100 12.412 -10.870 1.00 94.38 11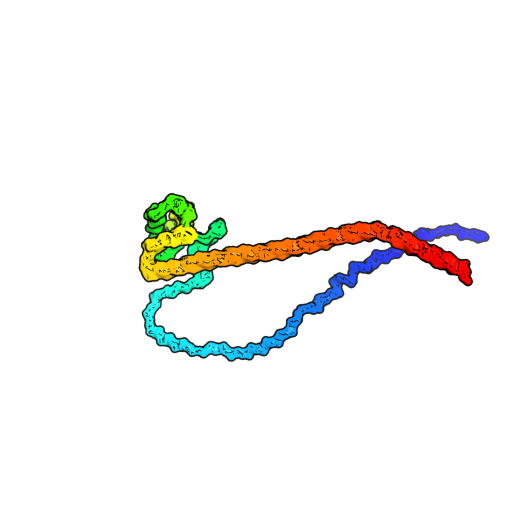2 ALA A C 1
ATOM 854 O O . ALA A 1 112 ? 2.674 12.247 -9.795 1.00 94.38 112 ALA A O 1
ATOM 855 N N . LEU A 1 113 ? 0.926 11.829 -11.139 1.00 95.12 113 LEU A N 1
ATOM 856 C CA . LEU A 1 113 ? 0.222 10.964 -10.183 1.00 95.12 113 LEU A CA 1
ATOM 857 C C . LEU A 1 113 ? 0.839 9.567 -10.054 1.00 95.12 113 LEU A C 1
ATOM 859 O O . LEU A 1 113 ? 0.681 8.922 -9.019 1.00 95.12 113 LEU A O 1
ATOM 863 N N . ASN A 1 114 ? 1.503 9.078 -11.101 1.00 96.62 114 ASN A N 1
ATOM 864 C CA . ASN A 1 114 ? 1.952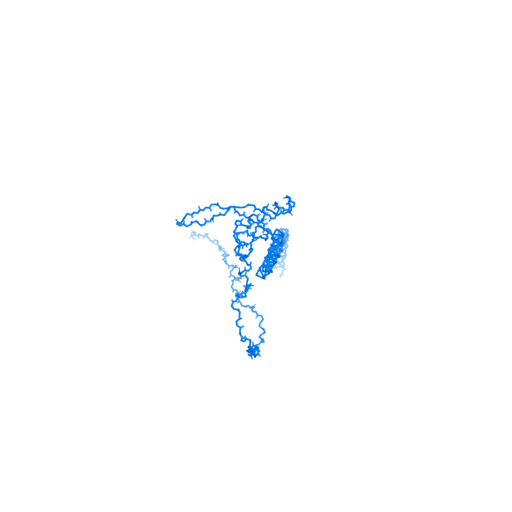 7.688 -11.171 1.00 96.62 114 ASN A CA 1
ATOM 865 C C . ASN A 1 114 ? 3.474 7.513 -11.103 1.00 96.62 114 ASN A C 1
ATOM 867 O O . ASN A 1 114 ? 3.932 6.400 -10.833 1.00 96.62 114 ASN A O 1
ATOM 871 N N . PHE A 1 115 ? 4.246 8.581 -11.329 1.00 96.88 115 PHE A N 1
ATOM 872 C CA . PHE A 1 115 ? 5.708 8.587 -11.333 1.00 96.88 115 PHE A CA 1
ATOM 873 C C . PHE A 1 115 ? 6.246 9.730 -10.463 1.00 96.88 115 PHE A C 1
ATOM 875 O O . PHE A 1 115 ? 6.566 10.816 -10.938 1.00 96.88 115 PHE A O 1
ATOM 882 N N . GLU A 1 116 ? 6.402 9.463 -9.171 1.00 96.38 116 GLU A N 1
ATOM 883 C CA . GLU A 1 116 ? 6.944 10.424 -8.208 1.00 96.38 116 GLU A CA 1
ATOM 884 C C . GLU A 1 116 ? 8.482 10.378 -8.229 1.00 96.38 116 GLU A C 1
ATOM 886 O O . GLU A 1 116 ? 9.083 9.320 -8.011 1.00 96.38 116 GLU A O 1
ATOM 891 N N . GLU A 1 117 ? 9.140 11.511 -8.494 1.00 95.44 117 GLU A N 1
ATOM 892 C CA . GLU A 1 117 ? 10.604 11.605 -8.450 1.00 95.44 117 GLU A CA 1
ATOM 893 C C . GLU A 1 117 ? 11.136 11.471 -7.016 1.00 95.44 117 GLU A C 1
ATOM 895 O O . GLU A 1 117 ? 10.639 12.081 -6.073 1.00 95.44 117 GLU A O 1
ATOM 900 N N . MET A 1 118 ? 12.202 10.691 -6.855 1.00 94.56 118 MET A N 1
ATOM 901 C CA . MET A 1 118 ? 12.892 10.489 -5.584 1.00 94.56 118 MET A CA 1
ATOM 902 C C . MET A 1 118 ? 14.408 10.426 -5.788 1.00 94.56 118 MET A C 1
ATOM 904 O O . MET A 1 118 ? 14.901 10.219 -6.898 1.00 94.56 118 MET A O 1
ATOM 908 N N . ILE A 1 119 ? 15.168 10.572 -4.704 1.00 94.38 119 ILE A N 1
ATOM 909 C CA . ILE A 1 119 ? 16.630 10.445 -4.715 1.00 94.38 119 ILE A CA 1
ATOM 910 C C . ILE A 1 119 ? 17.021 9.197 -3.931 1.00 94.38 119 ILE A C 1
ATOM 912 O O . ILE A 1 119 ? 16.528 8.969 -2.828 1.00 94.38 119 ILE A O 1
ATOM 916 N N . VAL A 1 120 ? 17.927 8.407 -4.499 1.00 91.25 120 VAL A N 1
ATOM 917 C CA . VAL A 1 120 ? 18.487 7.200 -3.887 1.00 91.25 120 VAL A CA 1
ATOM 918 C C . VAL A 1 120 ? 20.003 7.312 -3.805 1.00 91.25 120 VAL A C 1
ATOM 920 O O . VAL A 1 120 ? 20.644 7.825 -4.724 1.00 91.25 120 VAL A O 1
ATOM 923 N N . ASP A 1 121 ? 20.585 6.825 -2.714 1.00 89.81 121 ASP A N 1
ATOM 924 C CA . ASP A 1 121 ? 22.035 6.707 -2.592 1.00 89.81 121 ASP A CA 1
ATOM 925 C C . ASP A 1 121 ? 22.495 5.385 -3.206 1.00 89.81 121 ASP A C 1
ATOM 927 O O . ASP A 1 121 ? 22.038 4.310 -2.821 1.00 89.81 121 ASP A O 1
ATOM 931 N N . VAL A 1 122 ? 23.416 5.473 -4.160 1.00 85.50 122 VAL A N 1
ATOM 932 C CA . VAL A 1 122 ? 23.998 4.326 -4.860 1.00 85.50 122 VAL A CA 1
ATOM 933 C C . VAL A 1 122 ? 25.476 4.231 -4.501 1.00 85.50 122 VAL A C 1
ATOM 935 O O . VAL A 1 122 ? 26.183 5.242 -4.499 1.00 85.50 122 VAL A O 1
ATOM 938 N N . ASP A 1 123 ? 25.943 3.025 -4.185 1.00 85.75 123 ASP A N 1
ATOM 939 C CA . ASP A 1 123 ? 27.361 2.759 -3.935 1.00 85.75 123 ASP A CA 1
ATOM 940 C C . ASP A 1 123 ? 28.139 2.823 -5.257 1.00 85.75 123 ASP A C 1
ATOM 942 O O . ASP A 1 123 ? 27.774 2.178 -6.241 1.00 85.75 123 ASP A O 1
ATOM 946 N N . ILE A 1 124 ? 29.191 3.639 -5.290 1.00 85.12 124 ILE A N 1
ATOM 947 C CA . ILE A 1 124 ? 30.068 3.818 -6.457 1.00 85.12 124 ILE A CA 1
ATOM 948 C C . ILE A 1 124 ? 31.450 3.179 -6.241 1.00 85.12 124 ILE A C 1
ATOM 950 O O . ILE A 1 124 ? 32.366 3.380 -7.040 1.00 85.12 124 ILE A O 1
ATOM 954 N N . GLY A 1 125 ? 31.594 2.380 -5.183 1.00 82.12 125 GLY A N 1
ATOM 955 C CA . GLY A 1 125 ? 32.813 1.690 -4.795 1.00 82.12 125 GLY A CA 1
ATOM 956 C C . GLY A 1 125 ? 33.655 2.480 -3.795 1.00 82.12 125 GLY A C 1
ATOM 957 O O . GLY A 1 125 ? 33.512 3.690 -3.616 1.00 82.12 125 GLY A O 1
ATOM 958 N N . LYS A 1 126 ? 34.575 1.770 -3.128 1.00 83.12 126 LYS A N 1
ATOM 959 C CA . LYS A 1 126 ? 35.502 2.324 -2.118 1.00 83.12 126 LYS A CA 1
ATOM 960 C C . LYS A 1 126 ? 34.795 3.075 -0.973 1.00 83.12 126 LYS A C 1
ATOM 962 O O . LYS A 1 126 ? 35.355 4.009 -0.409 1.00 83.12 126 LYS A O 1
ATOM 967 N N . GLY A 1 127 ? 33.565 2.675 -0.644 1.00 83.06 127 GLY A N 1
ATOM 968 C CA . GLY A 1 127 ? 32.752 3.299 0.404 1.00 83.06 127 GLY A CA 1
ATOM 969 C C . GLY A 1 127 ? 32.164 4.663 0.028 1.00 83.06 127 GLY A C 1
ATOM 970 O O . GLY A 1 127 ? 31.531 5.298 0.869 1.00 83.06 127 GLY A O 1
ATOM 971 N N . ALA A 1 128 ? 32.348 5.124 -1.213 1.00 84.38 128 ALA A N 1
ATOM 972 C CA . ALA A 1 128 ? 31.748 6.358 -1.691 1.00 84.38 128 ALA A CA 1
ATOM 973 C C . ALA A 1 128 ? 30.316 6.102 -2.180 1.00 84.38 128 ALA A C 1
ATOM 975 O O . ALA A 1 128 ? 30.029 5.109 -2.850 1.00 84.38 128 ALA A O 1
ATOM 976 N N . ARG A 1 129 ? 29.408 7.028 -1.862 1.00 89.81 129 ARG A N 1
ATOM 977 C CA . ARG A 1 129 ? 28.008 6.993 -2.298 1.00 89.81 129 ARG A CA 1
ATOM 978 C C . ARG A 1 129 ? 27.691 8.203 -3.157 1.00 89.81 129 ARG A C 1
ATOM 980 O O . ARG A 1 129 ? 28.189 9.300 -2.908 1.00 89.81 129 ARG A O 1
ATOM 987 N N . ARG A 1 130 ? 26.832 8.008 -4.153 1.00 88.44 130 ARG A N 1
ATOM 988 C CA . ARG A 1 130 ? 26.316 9.068 -5.018 1.00 88.44 130 ARG A CA 1
ATOM 989 C C . ARG A 1 130 ? 24.794 9.100 -4.961 1.00 88.44 130 ARG A C 1
ATOM 991 O O . ARG A 1 130 ? 24.148 8.065 -5.083 1.00 88.44 130 ARG A O 1
ATOM 998 N N . LYS A 1 131 ? 24.237 10.310 -4.909 1.00 90.94 131 LYS A N 1
ATOM 999 C CA . LYS A 1 131 ? 22.810 10.561 -5.127 1.00 90.94 131 LYS A CA 1
ATOM 1000 C C . LYS A 1 131 ? 22.448 10.350 -6.599 1.00 90.94 131 LYS A C 1
ATOM 1002 O O . LYS A 1 131 ? 22.997 11.026 -7.474 1.00 90.94 131 LYS A O 1
ATOM 1007 N N . SER A 1 132 ? 21.529 9.430 -6.860 1.00 89.94 132 SER A N 1
ATOM 1008 C CA . SER A 1 132 ? 20.972 9.142 -8.182 1.00 89.94 132 SER A CA 1
ATOM 1009 C C . SER A 1 132 ? 19.462 9.405 -8.182 1.00 89.94 132 SER A C 1
ATOM 1011 O O . SER A 1 132 ? 18.801 9.086 -7.191 1.00 89.94 132 SER A O 1
ATOM 1013 N N . PRO A 1 133 ? 18.890 9.991 -9.247 1.00 94.38 133 PRO A N 1
ATOM 1014 C CA . PRO A 1 133 ? 17.443 10.104 -9.373 1.00 94.38 133 PRO A CA 1
ATOM 1015 C C . PRO A 1 133 ? 16.814 8.719 -9.562 1.00 94.38 133 PRO A C 1
ATOM 1017 O O . PRO A 1 133 ? 17.367 7.853 -10.237 1.00 94.38 133 PRO A O 1
ATOM 1020 N N . ALA A 1 134 ? 15.635 8.516 -8.993 1.00 96.19 134 ALA A N 1
ATOM 1021 C CA . ALA A 1 134 ? 14.793 7.348 -9.194 1.00 96.19 134 ALA A CA 1
ATOM 1022 C C . ALA A 1 134 ? 13.319 7.774 -9.187 1.00 96.19 134 ALA A C 1
ATOM 1024 O O . ALA A 1 134 ? 12.996 8.934 -8.950 1.00 96.19 134 ALA A O 1
ATOM 1025 N N . PHE A 1 135 ? 12.429 6.826 -9.463 1.00 97.06 135 PHE A N 1
ATOM 1026 C CA . PHE A 1 135 ? 10.991 7.052 -9.444 1.00 97.06 135 PHE A CA 1
ATOM 1027 C C . PHE A 1 135 ? 10.327 6.043 -8.527 1.00 97.06 135 PHE A C 1
ATOM 1029 O O . PHE A 1 135 ? 10.667 4.854 -8.563 1.00 97.06 135 PHE A O 1
ATOM 1036 N N . ARG A 1 136 ? 9.353 6.518 -7.762 1.00 97.06 136 ARG A N 1
ATOM 1037 C CA . ARG A 1 136 ? 8.345 5.693 -7.113 1.00 97.06 136 ARG A CA 1
ATOM 1038 C C . ARG A 1 136 ? 7.163 5.579 -8.066 1.00 97.06 136 ARG A C 1
ATOM 1040 O O . ARG A 1 136 ? 6.714 6.573 -8.627 1.00 97.06 136 ARG A O 1
ATOM 1047 N N . ILE A 1 137 ? 6.727 4.350 -8.306 1.00 97.38 137 ILE A N 1
ATOM 1048 C CA . ILE A 1 137 ? 5.816 4.014 -9.396 1.00 97.38 137 ILE A CA 1
ATOM 1049 C C . ILE A 1 137 ? 4.592 3.324 -8.810 1.00 97.38 137 ILE A C 1
ATOM 1051 O O . ILE A 1 137 ? 4.726 2.321 -8.107 1.00 97.38 137 ILE A O 1
ATOM 1055 N N . THR A 1 138 ? 3.404 3.841 -9.096 1.00 97.00 138 THR A N 1
ATOM 1056 C CA . THR A 1 138 ? 2.137 3.215 -8.689 1.00 97.00 138 THR A CA 1
ATOM 1057 C C . THR A 1 138 ? 1.866 1.944 -9.501 1.00 97.00 138 THR A C 1
ATOM 1059 O O . THR A 1 138 ? 2.536 1.655 -10.495 1.00 97.00 138 THR A O 1
ATOM 1062 N N . ARG A 1 139 ? 0.843 1.173 -9.115 1.00 95.38 139 ARG A N 1
ATOM 1063 C CA . ARG A 1 139 ? 0.373 0.032 -9.918 1.00 95.38 139 ARG A CA 1
ATOM 1064 C C . ARG A 1 139 ? 0.038 0.439 -11.357 1.00 95.38 139 ARG A C 1
ATOM 1066 O O . ARG A 1 139 ? 0.441 -0.246 -12.294 1.00 95.38 139 ARG A O 1
ATOM 1073 N N . ASP A 1 140 ? -0.676 1.547 -11.526 1.00 95.69 140 ASP A N 1
ATOM 1074 C CA . ASP A 1 140 ? -1.174 1.979 -12.832 1.00 95.69 140 ASP A CA 1
ATOM 1075 C C . ASP A 1 140 ? -0.035 2.571 -13.683 1.00 95.69 140 ASP A C 1
ATOM 1077 O O . ASP A 1 140 ? 0.077 2.266 -14.872 1.00 95.69 140 ASP A O 1
ATOM 1081 N N . GLY A 1 141 ? 0.903 3.294 -13.057 1.00 95.94 141 GLY A N 1
ATOM 1082 C CA . GLY A 1 141 ? 2.159 3.701 -13.693 1.00 95.94 141 GLY A CA 1
ATOM 1083 C C . GLY A 1 141 ? 3.008 2.516 -14.142 1.00 95.94 141 GLY A C 1
ATOM 1084 O O . GLY A 1 141 ? 3.535 2.510 -15.255 1.00 95.94 141 GLY A O 1
ATOM 1085 N N . PHE A 1 142 ? 3.109 1.474 -13.312 1.00 96.38 142 PHE A N 1
ATOM 1086 C CA . PHE A 1 142 ? 3.821 0.250 -13.671 1.00 96.38 142 PHE A CA 1
ATOM 1087 C C . PHE A 1 142 ? 3.150 -0.455 -14.853 1.00 96.38 142 PHE A C 1
ATOM 1089 O O . PHE A 1 142 ? 3.841 -0.860 -15.789 1.00 96.38 142 PHE A O 1
ATOM 1096 N N . ALA A 1 143 ? 1.818 -0.572 -14.840 1.00 94.06 143 ALA A N 1
ATOM 1097 C CA . ALA A 1 143 ? 1.062 -1.174 -15.932 1.00 94.06 143 ALA A CA 1
ATOM 1098 C C . ALA A 1 143 ? 1.313 -0.440 -17.256 1.00 94.06 143 ALA A C 1
ATOM 1100 O O . ALA A 1 143 ? 1.589 -1.091 -18.261 1.00 94.06 143 ALA A O 1
ATOM 1101 N N . PHE A 1 144 ? 1.312 0.895 -17.241 1.00 94.75 144 PHE A N 1
ATOM 1102 C CA . PHE A 1 144 ? 1.615 1.707 -18.418 1.00 94.75 144 PHE A CA 1
ATOM 1103 C C . PHE A 1 144 ? 3.072 1.532 -18.885 1.00 94.75 144 PHE A C 1
ATOM 1105 O O . PHE A 1 144 ? 3.330 1.241 -20.051 1.00 94.75 144 PHE A O 1
ATOM 1112 N N . LEU A 1 145 ? 4.037 1.609 -17.962 1.00 94.38 145 LEU A N 1
ATOM 1113 C CA . LEU A 1 145 ? 5.465 1.441 -18.256 1.00 94.38 145 LEU A CA 1
ATOM 1114 C C . LEU A 1 145 ? 5.781 0.059 -18.853 1.00 94.38 145 LEU A C 1
ATOM 1116 O O . LEU A 1 145 ? 6.570 -0.061 -19.792 1.00 94.38 145 LEU A O 1
ATOM 1120 N N . CYS A 1 146 ? 5.171 -1.000 -18.316 1.00 91.44 146 CYS A N 1
ATOM 1121 C CA . CYS A 1 146 ? 5.487 -2.377 -18.689 1.00 91.44 146 CYS A CA 1
ATOM 1122 C C . CYS A 1 146 ? 4.981 -2.773 -20.089 1.00 91.44 146 CYS A C 1
ATOM 1124 O O . CYS A 1 146 ? 5.417 -3.801 -20.622 1.00 91.44 146 CYS A O 1
ATOM 1126 N N . MET A 1 147 ? 4.108 -1.969 -20.712 1.00 87.56 147 MET A N 1
ATOM 1127 C CA . MET A 1 147 ? 3.661 -2.177 -22.096 1.00 87.56 147 MET A CA 1
ATOM 1128 C C . MET A 1 147 ? 4.835 -2.130 -23.083 1.00 87.56 147 MET A C 1
ATOM 1130 O O . MET A 1 147 ? 4.872 -2.921 -24.021 1.00 87.56 147 MET A O 1
ATOM 1134 N N . GLY A 1 148 ? 5.844 -1.292 -22.819 1.00 83.94 148 GLY A N 1
ATOM 1135 C CA . GLY A 1 148 ? 7.068 -1.209 -23.623 1.00 83.94 148 GLY A CA 1
ATOM 1136 C C . GLY A 1 148 ? 8.084 -2.332 -23.371 1.00 83.94 148 GLY A C 1
ATOM 1137 O O . GLY A 1 148 ? 9.105 -2.404 -24.053 1.00 83.94 148 GLY A O 1
A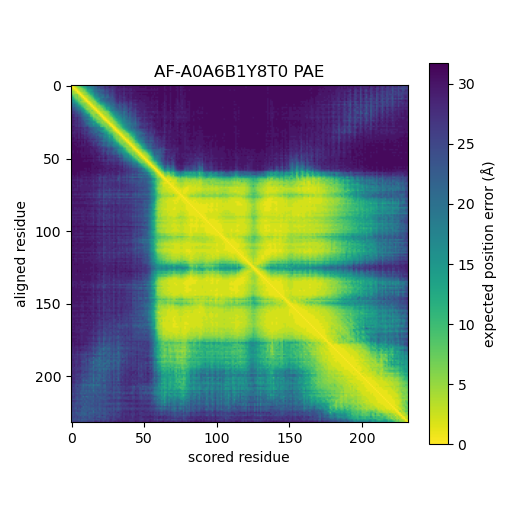TOM 1138 N N . PHE A 1 149 ? 7.854 -3.212 -22.390 1.00 87.75 149 PHE A N 1
ATOM 1139 C CA . PHE A 1 149 ? 8.758 -4.324 -22.086 1.00 87.75 149 PHE A CA 1
ATOM 1140 C C . PHE A 1 149 ? 8.274 -5.612 -22.757 1.00 87.75 149 PHE A C 1
ATOM 1142 O O . PHE A 1 149 ? 7.211 -6.134 -22.430 1.00 87.75 149 PHE A O 1
ATOM 1149 N N . THR A 1 150 ? 9.064 -6.164 -23.674 1.00 88.44 150 THR A N 1
ATOM 1150 C CA . THR A 1 150 ? 8.737 -7.385 -24.429 1.00 88.44 150 THR A CA 1
ATOM 1151 C C . THR A 1 150 ? 9.681 -8.540 -24.080 1.00 88.44 150 THR A C 1
ATOM 1153 O O . THR A 1 150 ? 10.798 -8.318 -23.617 1.00 88.44 150 THR A O 1
ATOM 1156 N N . GLY A 1 151 ? 9.236 -9.783 -24.306 1.00 88.94 151 GLY A N 1
ATOM 1157 C CA . GLY A 1 151 ? 10.022 -11.007 -24.086 1.00 88.94 151 GLY A CA 1
ATOM 1158 C C . GLY A 1 151 ? 9.373 -11.994 -23.108 1.00 88.94 151 GLY A C 1
ATOM 1159 O O . GLY A 1 151 ? 8.501 -11.622 -22.323 1.00 88.94 151 GLY A O 1
ATOM 1160 N N . LYS A 1 152 ? 9.803 -13.265 -23.152 1.00 86.38 152 LYS A N 1
ATOM 1161 C CA . LYS A 1 152 ? 9.259 -14.341 -22.298 1.00 86.38 152 LYS A CA 1
ATOM 1162 C C . LYS A 1 152 ? 9.506 -14.080 -20.807 1.00 86.38 152 LYS A C 1
ATOM 1164 O O . LYS A 1 152 ? 8.604 -14.252 -19.997 1.00 86.38 152 LYS A O 1
ATOM 1169 N N . GLU A 1 153 ? 10.697 -13.607 -20.448 1.00 86.12 153 GLU A N 1
ATOM 1170 C CA . GLU A 1 153 ? 11.031 -13.238 -19.063 1.00 86.12 153 GLU A CA 1
ATOM 1171 C C . GLU A 1 153 ? 10.256 -12.005 -18.594 1.00 86.12 153 GLU A C 1
ATOM 1173 O O . GLU A 1 153 ? 9.760 -11.968 -17.470 1.00 86.12 153 GLU A O 1
ATOM 1178 N N . ALA A 1 154 ? 10.073 -11.019 -19.479 1.00 88.06 154 ALA A N 1
ATOM 1179 C CA . ALA A 1 154 ? 9.272 -9.840 -19.177 1.00 88.06 154 ALA A CA 1
ATOM 1180 C C . ALA A 1 154 ? 7.813 -10.213 -18.875 1.00 88.06 154 ALA A C 1
ATOM 1182 O O . ALA A 1 154 ? 7.223 -9.627 -17.974 1.00 88.06 154 ALA A O 1
ATOM 1183 N N . ALA A 1 155 ? 7.233 -11.190 -19.582 1.00 90.00 155 ALA A N 1
ATOM 1184 C CA . ALA A 1 155 ? 5.883 -11.681 -19.294 1.00 90.00 155 ALA A CA 1
ATOM 1185 C C . ALA A 1 155 ? 5.778 -12.281 -17.881 1.00 90.00 155 ALA A C 1
ATOM 1187 O O . ALA A 1 155 ? 4.900 -11.877 -17.119 1.00 90.00 155 ALA A O 1
ATOM 1188 N N . LYS A 1 156 ? 6.733 -13.140 -17.490 1.00 90.38 156 LYS A N 1
ATOM 1189 C CA . LYS A 1 156 ? 6.785 -13.716 -16.134 1.00 90.38 156 LYS A CA 1
ATOM 1190 C C . LYS A 1 156 ? 6.847 -12.630 -15.055 1.00 90.38 156 LYS A C 1
ATOM 1192 O O . LYS A 1 156 ? 6.108 -12.682 -14.074 1.00 90.38 156 LYS A O 1
ATOM 1197 N N . TRP A 1 157 ? 7.685 -11.610 -15.250 1.00 91.50 157 TRP A N 1
ATOM 1198 C CA . TRP A 1 157 ? 7.784 -10.502 -14.299 1.00 91.50 157 TRP A CA 1
ATOM 1199 C C . TRP A 1 157 ? 6.530 -9.632 -14.257 1.00 91.50 157 TRP A C 1
ATOM 1201 O O . TRP A 1 157 ? 6.135 -9.207 -13.175 1.00 91.50 157 TRP A O 1
ATOM 1211 N N . LYS A 1 158 ? 5.857 -9.393 -15.388 1.00 91.94 158 LYS A N 1
ATOM 1212 C CA . LYS A 1 158 ? 4.568 -8.680 -15.390 1.00 91.94 158 LYS A CA 1
ATOM 1213 C C . LYS A 1 158 ? 3.538 -9.403 -14.527 1.00 91.94 158 LYS A C 1
ATOM 1215 O O . LYS A 1 158 ? 2.927 -8.774 -13.669 1.00 91.94 158 LYS A O 1
ATOM 1220 N N . GLU A 1 159 ? 3.395 -10.714 -14.701 1.00 92.06 159 GLU A N 1
ATOM 1221 C CA . GLU A 1 159 ? 2.507 -11.532 -13.867 1.00 92.06 159 GLU A CA 1
ATOM 1222 C C . GLU A 1 159 ? 2.912 -11.483 -12.390 1.00 92.06 159 GLU A C 1
ATOM 1224 O O . GLU A 1 159 ? 2.056 -11.370 -11.512 1.00 92.06 159 GLU A O 1
ATOM 1229 N N . ALA A 1 160 ? 4.216 -11.514 -12.104 1.00 91.88 160 ALA A N 1
ATOM 1230 C CA . ALA A 1 160 ? 4.730 -11.430 -10.744 1.00 91.88 160 ALA A CA 1
ATOM 1231 C C . ALA A 1 160 ? 4.399 -10.105 -10.053 1.00 91.88 160 ALA A C 1
ATOM 1233 O O . ALA A 1 160 ? 3.925 -10.098 -8.918 1.00 91.88 160 ALA A O 1
ATOM 1234 N N . TYR A 1 161 ? 4.584 -8.988 -10.752 1.00 93.06 161 TYR A N 1
ATOM 1235 C CA . TYR A 1 161 ? 4.220 -7.673 -10.240 1.00 93.06 161 TYR A CA 1
ATOM 1236 C C . TYR A 1 161 ? 2.712 -7.539 -10.043 1.00 93.06 161 TYR A C 1
ATOM 1238 O O . TYR A 1 161 ? 2.289 -7.030 -9.009 1.00 93.06 161 TYR A O 1
ATOM 1246 N N . ILE A 1 162 ? 1.893 -8.039 -10.976 1.00 92.50 162 ILE A N 1
ATOM 1247 C CA . ILE A 1 162 ? 0.431 -8.054 -10.815 1.00 92.50 162 ILE A CA 1
ATOM 1248 C C . ILE A 1 162 ? 0.048 -8.816 -9.541 1.00 92.50 162 ILE A C 1
ATOM 1250 O O . ILE A 1 162 ? -0.718 -8.301 -8.723 1.00 92.50 162 ILE A O 1
ATOM 1254 N N . ARG A 1 163 ? 0.624 -10.009 -9.329 1.00 93.31 163 ARG A N 1
ATOM 1255 C CA . ARG A 1 163 ? 0.414 -10.783 -8.097 1.00 93.31 163 ARG A CA 1
ATOM 1256 C C . ARG A 1 163 ? 0.849 -10.004 -6.857 1.00 93.31 163 ARG A C 1
ATOM 1258 O O . ARG A 1 163 ? 0.097 -9.969 -5.890 1.00 93.31 163 ARG A O 1
ATOM 1265 N N . ALA A 1 164 ? 2.000 -9.339 -6.895 1.00 92.69 164 ALA A N 1
ATOM 1266 C CA . ALA A 1 164 ? 2.527 -8.580 -5.763 1.00 92.69 164 ALA A CA 1
ATOM 1267 C C . ALA A 1 164 ? 1.643 -7.378 -5.397 1.00 92.69 164 ALA A C 1
ATOM 1269 O O . ALA A 1 164 ? 1.319 -7.184 -4.224 1.00 92.69 164 ALA A O 1
ATOM 1270 N N . PHE A 1 165 ? 1.196 -6.607 -6.395 1.00 94.19 165 PHE A N 1
ATOM 1271 C CA . PHE A 1 165 ? 0.279 -5.486 -6.186 1.00 94.19 165 PHE A CA 1
ATOM 1272 C C . PHE A 1 165 ? -1.049 -5.947 -5.581 1.00 94.19 165 PHE A C 1
ATOM 1274 O O . PHE A 1 165 ? -1.515 -5.349 -4.611 1.00 94.19 165 PHE A O 1
ATOM 1281 N N . ASN A 1 166 ? -1.637 -7.020 -6.117 1.00 93.50 166 ASN A N 1
ATOM 1282 C CA . ASN A 1 166 ? -2.905 -7.556 -5.624 1.00 93.50 166 ASN A CA 1
ATOM 1283 C C . ASN A 1 166 ? -2.771 -8.117 -4.207 1.00 93.50 166 ASN A C 1
ATOM 1285 O O . ASN A 1 166 ? -3.593 -7.804 -3.348 1.00 93.50 166 ASN A O 1
ATOM 1289 N N . TRP A 1 167 ? -1.711 -8.887 -3.949 1.00 93.12 167 TRP A N 1
ATOM 1290 C CA . TRP A 1 167 ? -1.434 -9.447 -2.632 1.00 93.12 167 TRP A CA 1
ATOM 1291 C C . TRP A 1 167 ? -1.300 -8.340 -1.581 1.00 93.12 167 TRP A C 1
ATOM 1293 O O . TRP A 1 167 ? -1.990 -8.373 -0.567 1.00 93.12 167 TRP A O 1
ATOM 1303 N N . MET A 1 168 ? -0.491 -7.308 -1.838 1.00 92.44 168 MET A N 1
ATOM 1304 C CA . MET A 1 168 ? -0.305 -6.215 -0.878 1.00 92.44 168 MET A CA 1
ATOM 1305 C C . MET A 1 168 ? -1.590 -5.397 -0.673 1.00 92.44 168 MET A C 1
ATOM 1307 O O . MET A 1 168 ? -1.890 -5.002 0.454 1.00 92.44 168 MET A O 1
ATOM 1311 N N . ALA A 1 169 ? -2.374 -5.165 -1.732 1.00 90.88 169 ALA A N 1
ATOM 1312 C CA . ALA A 1 169 ? -3.668 -4.494 -1.614 1.00 90.88 169 ALA A CA 1
ATOM 1313 C C . ALA A 1 169 ? -4.636 -5.287 -0.719 1.00 90.88 169 ALA A C 1
ATOM 1315 O O . ALA A 1 169 ? -5.302 -4.708 0.140 1.00 90.88 169 ALA A O 1
ATOM 1316 N N . GLU A 1 170 ? -4.663 -6.614 -0.859 1.00 90.88 170 GLU A N 1
ATOM 1317 C CA . GLU A 1 170 ? -5.449 -7.499 -0.002 1.00 90.88 170 GLU A CA 1
ATOM 1318 C C . GLU A 1 170 ? -4.973 -7.452 1.459 1.00 90.88 170 GLU A C 1
ATOM 1320 O O . GLU A 1 170 ? -5.800 -7.373 2.368 1.00 90.88 170 GLU A O 1
ATOM 1325 N N . GLN A 1 171 ? -3.657 -7.434 1.705 1.00 89.94 171 GLN A N 1
ATOM 1326 C CA . GLN A 1 171 ? -3.115 -7.311 3.065 1.00 89.9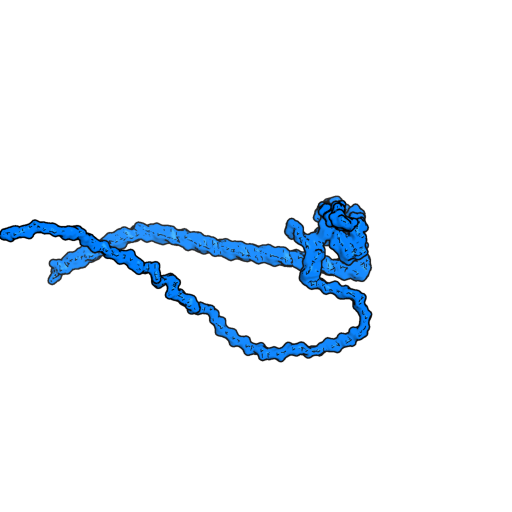4 171 GLN A CA 1
ATOM 1327 C C . GLN A 1 171 ? -3.510 -5.987 3.728 1.00 89.94 171 GLN A C 1
ATOM 1329 O O . GLN A 1 171 ? -3.893 -5.966 4.901 1.00 89.94 171 GLN A O 1
ATOM 1334 N N . LEU A 1 172 ? -3.449 -4.877 2.985 1.00 88.44 172 LEU A N 1
ATOM 1335 C CA . LEU A 1 172 ? -3.887 -3.571 3.481 1.00 88.44 172 LEU A CA 1
ATOM 1336 C C . LEU A 1 172 ? -5.382 -3.572 3.809 1.00 88.44 172 LEU A C 1
ATOM 1338 O O . LEU A 1 172 ? -5.783 -3.071 4.862 1.00 88.44 172 LEU A O 1
ATOM 1342 N N . PHE A 1 173 ? -6.195 -4.180 2.944 1.00 87.56 173 PHE A N 1
ATOM 1343 C CA . PHE A 1 173 ? -7.629 -4.305 3.164 1.00 87.56 173 PHE A CA 1
ATOM 1344 C C . PHE A 1 173 ? -7.944 -5.131 4.419 1.00 87.56 173 PHE A C 1
ATOM 1346 O O . PHE A 1 173 ? -8.650 -4.640 5.302 1.00 87.56 173 PHE A O 1
ATOM 1353 N N . LYS A 1 174 ? -7.361 -6.330 4.558 1.00 87.56 174 LYS A N 1
ATOM 1354 C CA . LYS A 1 174 ? -7.533 -7.198 5.740 1.00 87.56 174 LYS A CA 1
ATOM 1355 C C . LYS A 1 174 ? -7.175 -6.470 7.029 1.00 87.56 174 LYS A C 1
ATOM 1357 O O . LYS A 1 174 ? -7.998 -6.375 7.933 1.00 87.56 174 LYS A O 1
ATOM 1362 N N . ARG A 1 175 ? -6.001 -5.836 7.058 1.00 85.31 175 ARG A N 1
ATOM 1363 C CA . ARG A 1 175 ? -5.538 -5.065 8.215 1.00 85.31 175 ARG A CA 1
ATOM 1364 C C . ARG A 1 175 ? -6.494 -3.926 8.576 1.00 85.31 175 ARG A C 1
ATOM 1366 O O . ARG A 1 175 ? -6.733 -3.684 9.756 1.00 85.31 175 ARG A O 1
ATOM 1373 N N . SER A 1 176 ? -7.050 -3.223 7.587 1.00 84.50 176 SER A N 1
ATOM 1374 C CA . SER A 1 176 ? -8.038 -2.167 7.845 1.00 84.50 176 SER A CA 1
ATOM 1375 C C . SER A 1 176 ? -9.330 -2.713 8.467 1.00 84.50 176 SER A C 1
ATOM 1377 O O . SER A 1 176 ? -9.890 -2.091 9.373 1.00 84.50 176 SER A O 1
ATOM 1379 N N . MET A 1 177 ? -9.766 -3.895 8.023 1.00 80.94 177 MET A N 1
ATOM 1380 C CA . MET A 1 177 ? -10.965 -4.562 8.519 1.00 80.94 177 MET A CA 1
ATOM 1381 C C . MET A 1 177 ? -10.766 -5.059 9.955 1.00 80.94 177 MET A C 1
ATOM 1383 O O . MET A 1 177 ? -11.622 -4.814 10.802 1.00 80.94 177 MET A O 1
ATOM 1387 N N . ASP A 1 178 ? -9.605 -5.640 10.260 1.00 86.94 178 ASP A N 1
ATOM 1388 C CA . ASP A 1 178 ? -9.244 -6.086 11.611 1.00 86.94 178 ASP A CA 1
ATOM 1389 C C . ASP A 1 178 ? -9.252 -4.922 12.613 1.00 86.94 178 ASP A C 1
ATOM 1391 O O . ASP A 1 178 ? -9.831 -5.025 13.697 1.00 86.94 178 ASP A O 1
ATOM 1395 N N . PHE A 1 179 ? -8.690 -3.764 12.241 1.00 85.75 179 PHE A N 1
ATOM 1396 C CA . PHE A 1 179 ? -8.731 -2.576 13.100 1.00 85.75 179 PHE A CA 1
ATOM 1397 C C . PHE A 1 179 ? -10.142 -2.022 13.292 1.00 85.75 179 PHE A C 1
ATOM 1399 O O . PHE A 1 179 ? -10.471 -1.552 14.383 1.00 85.75 179 PHE A O 1
ATOM 1406 N N . ALA A 1 180 ? -10.982 -2.055 12.256 1.00 87.81 180 ALA A N 1
ATOM 1407 C CA . ALA A 1 180 ? -12.371 -1.631 12.376 1.00 87.81 180 ALA A CA 1
ATOM 1408 C C . ALA A 1 180 ? -13.144 -2.533 13.349 1.00 87.81 180 ALA A C 1
ATOM 1410 O O . ALA A 1 180 ? -13.899 -2.019 14.177 1.00 87.81 180 ALA A O 1
ATOM 1411 N N . THR A 1 181 ? -12.915 -3.846 13.285 1.00 90.69 181 THR A N 1
ATOM 1412 C CA . THR A 1 181 ? -13.494 -4.833 14.204 1.00 90.69 181 THR A CA 1
ATOM 1413 C C . THR A 1 181 ? -13.047 -4.574 15.638 1.00 90.69 181 THR A C 1
ATOM 1415 O O . THR A 1 181 ? -13.896 -4.335 16.496 1.00 90.69 181 THR A O 1
ATOM 1418 N N . LEU A 1 182 ? -11.735 -4.473 15.877 1.00 87.88 182 LEU A N 1
ATOM 1419 C CA . LEU A 1 182 ? -11.180 -4.194 17.205 1.00 87.88 182 LEU A CA 1
ATOM 1420 C C . LEU A 1 182 ? -11.730 -2.886 17.791 1.00 87.88 182 LEU A C 1
ATOM 1422 O O . LEU A 1 182 ? -12.118 -2.818 18.955 1.00 87.88 182 LEU A O 1
ATOM 1426 N N . ARG A 1 183 ? -11.820 -1.830 16.976 1.00 89.94 183 ARG A N 1
ATOM 1427 C CA . ARG A 1 183 ? -12.419 -0.557 17.396 1.00 89.94 183 ARG A CA 1
ATOM 1428 C C . ARG A 1 183 ? -13.874 -0.739 17.825 1.00 89.94 183 ARG A C 1
ATOM 1430 O O . ARG A 1 183 ? -14.292 -0.144 18.814 1.00 89.94 183 ARG A O 1
ATOM 1437 N N . ASN A 1 184 ? -14.663 -1.498 17.068 1.00 94.44 184 ASN A N 1
ATOM 1438 C CA . ASN A 1 184 ? -16.077 -1.702 17.374 1.00 94.44 184 ASN A CA 1
ATOM 1439 C C . ASN A 1 184 ? -16.261 -2.481 18.685 1.00 94.44 184 ASN A C 1
ATOM 1441 O O . ASN A 1 184 ? -17.129 -2.112 19.476 1.00 94.44 184 ASN A O 1
ATOM 1445 N N . GLU A 1 185 ? -15.426 -3.493 18.928 1.00 94.56 185 GLU A N 1
ATOM 1446 C CA . GLU A 1 185 ? -15.397 -4.263 20.178 1.00 94.56 185 GLU A CA 1
ATOM 1447 C C . GLU A 1 185 ? -15.067 -3.365 21.374 1.00 94.56 185 GLU A C 1
ATOM 1449 O O . GLU A 1 185 ? -15.872 -3.252 22.298 1.00 94.56 185 GLU A O 1
ATOM 1454 N N . LEU A 1 186 ? -13.971 -2.603 21.303 1.00 94.19 186 LEU A N 1
ATOM 1455 C CA . LEU A 1 186 ? -13.585 -1.660 22.361 1.00 94.19 186 LEU A CA 1
ATOM 1456 C C . LEU A 1 186 ? -14.662 -0.596 22.621 1.00 94.19 186 LEU A C 1
ATOM 1458 O O . LEU A 1 186 ? -14.919 -0.208 23.761 1.00 94.19 186 LEU A O 1
ATOM 1462 N N . MET A 1 187 ? -15.333 -0.120 21.570 1.00 93.81 187 MET A N 1
ATOM 1463 C CA . MET A 1 187 ? -16.446 0.820 21.712 1.00 93.81 187 MET A CA 1
ATOM 1464 C C . MET A 1 187 ? -17.671 0.183 22.378 1.00 93.81 187 MET A C 1
ATOM 1466 O O . MET A 1 187 ? -18.402 0.882 23.086 1.00 93.81 187 MET A O 1
ATOM 1470 N N . ALA A 1 188 ? -17.923 -1.107 22.151 1.00 95.62 188 ALA A N 1
ATOM 1471 C CA . ALA A 1 188 ? -18.993 -1.842 22.816 1.00 95.62 188 ALA A CA 1
ATOM 1472 C C . ALA A 1 188 ? -18.687 -2.024 24.310 1.00 95.62 188 ALA A C 1
ATOM 1474 O O . ALA A 1 188 ? -19.539 -1.688 25.136 1.00 95.62 188 ALA A O 1
ATOM 1475 N N . GLU A 1 189 ? -17.463 -2.433 24.651 1.00 93.50 189 GLU A N 1
ATOM 1476 C CA . GLU A 1 189 ? -16.986 -2.532 26.038 1.00 93.50 189 GLU A CA 1
ATOM 1477 C C . GLU A 1 189 ? -17.090 -1.184 26.760 1.00 93.50 189 GLU A C 1
ATOM 1479 O O . GLU A 1 189 ? -17.709 -1.079 27.819 1.00 93.50 189 GLU A O 1
ATOM 1484 N N . TYR A 1 190 ? -16.594 -0.108 26.141 1.00 94.94 190 TYR A N 1
ATOM 1485 C CA . TYR A 1 190 ? -16.700 1.243 26.694 1.00 94.94 190 TYR A CA 1
ATOM 1486 C C . TYR A 1 190 ? -18.156 1.648 26.980 1.00 94.94 190 TYR A C 1
ATOM 1488 O O . TYR A 1 190 ? -18.458 2.229 28.027 1.00 94.94 190 TYR A O 1
ATOM 1496 N N . ARG A 1 191 ? -19.085 1.352 26.059 1.00 94.69 191 ARG A N 1
ATOM 1497 C CA . ARG A 1 191 ? -20.518 1.641 26.247 1.00 94.69 191 ARG A CA 1
ATOM 1498 C C . ARG A 1 191 ? -21.108 0.843 27.406 1.00 94.69 191 ARG A C 1
ATOM 1500 O O . ARG A 1 191 ? -21.899 1.407 28.163 1.00 94.69 191 ARG A O 1
ATOM 1507 N N . GLN A 1 192 ? -20.733 -0.427 27.539 1.00 95.44 192 GLN A N 1
ATOM 1508 C CA . GLN A 1 192 ? -21.172 -1.291 28.630 1.00 95.44 192 GLN A CA 1
ATOM 1509 C C . GLN A 1 192 ? -20.706 -0.742 29.981 1.00 95.44 192 GLN A C 1
ATOM 1511 O O . GLN A 1 192 ? -21.539 -0.496 30.854 1.00 95.44 192 GLN A O 1
ATOM 1516 N N . GLU A 1 193 ? -19.412 -0.461 30.123 1.00 94.50 193 GLU A N 1
ATOM 1517 C CA . GLU A 1 193 ? -18.827 0.074 31.358 1.00 94.50 193 GLU A CA 1
ATOM 1518 C C . GLU A 1 193 ? -19.437 1.425 31.743 1.00 94.50 193 GLU A C 1
ATOM 1520 O O . GLU A 1 193 ? -19.854 1.650 32.884 1.00 94.50 193 GLU A O 1
ATOM 1525 N N . LYS A 1 194 ? -19.607 2.321 30.764 1.00 93.25 194 LYS A N 1
ATOM 1526 C CA . LYS A 1 194 ? -20.294 3.600 30.975 1.00 93.25 194 LYS A CA 1
ATOM 1527 C C . LYS A 1 194 ? -21.743 3.403 31.437 1.00 93.25 194 LYS A C 1
ATOM 1529 O O . LYS A 1 194 ? -22.235 4.162 32.277 1.00 93.25 194 LYS A O 1
ATOM 1534 N N . GLY A 1 195 ? -22.425 2.391 30.902 1.00 94.44 195 GLY A N 1
ATOM 1535 C CA . GLY A 1 195 ? -23.762 1.987 31.328 1.00 94.44 195 GLY A CA 1
ATOM 1536 C C . GLY A 1 195 ? -23.795 1.527 32.787 1.00 94.44 195 GLY A C 1
ATOM 1537 O O . GLY A 1 195 ? -24.643 1.999 33.547 1.00 94.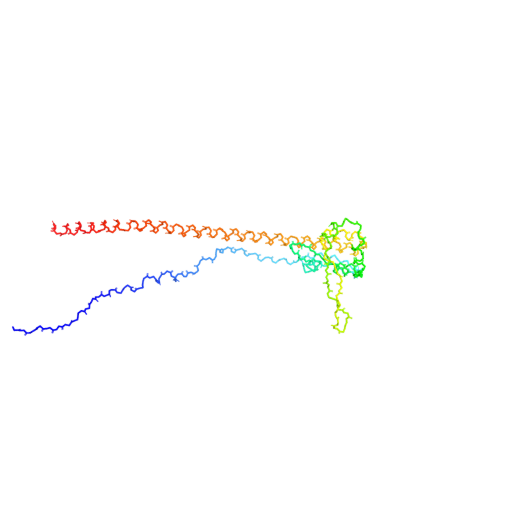44 195 GLY A O 1
ATOM 1538 N N . ILE A 1 196 ? -22.846 0.678 33.196 1.00 93.69 196 ILE A N 1
ATOM 1539 C CA . ILE A 1 196 ? -22.706 0.186 34.577 1.00 93.69 196 ILE A CA 1
ATOM 1540 C C . ILE A 1 196 ? -22.448 1.348 35.537 1.00 93.69 196 ILE A C 1
ATOM 1542 O O . ILE A 1 196 ? -23.157 1.482 36.533 1.00 93.69 196 ILE A O 1
ATOM 1546 N N . ALA A 1 197 ? -21.503 2.235 35.220 1.00 89.69 197 ALA A N 1
ATOM 1547 C CA . ALA A 1 197 ? -21.208 3.407 36.043 1.00 89.69 197 ALA A CA 1
ATOM 1548 C C . ALA A 1 197 ? -22.433 4.330 36.192 1.00 89.69 197 ALA A C 1
ATOM 1550 O O . ALA A 1 197 ? -22.749 4.796 37.290 1.00 89.69 197 ALA A O 1
ATOM 1551 N N . SER A 1 198 ? -23.177 4.557 35.103 1.00 92.75 198 SER A N 1
ATOM 1552 C CA . SER A 1 198 ? -24.417 5.340 35.143 1.00 92.75 198 SER A CA 1
ATOM 1553 C C . SER A 1 198 ? -25.491 4.674 36.008 1.00 92.75 198 SER A C 1
ATOM 1555 O O . SER A 1 198 ? -26.152 5.347 36.805 1.00 92.75 198 SER A O 1
ATOM 1557 N N . LEU A 1 199 ? -25.659 3.354 35.881 1.00 94.62 199 LEU A N 1
ATOM 1558 C CA . LEU A 1 199 ? -26.592 2.586 36.697 1.00 94.62 199 LEU A CA 1
ATOM 1559 C C . LEU A 1 199 ? -26.205 2.650 38.177 1.00 94.62 199 LEU A C 1
ATOM 1561 O O . LEU A 1 199 ? -27.077 2.931 38.993 1.00 94.62 199 LEU A O 1
ATOM 1565 N N . ALA A 1 200 ? -24.922 2.473 38.502 1.00 92.75 200 ALA A N 1
ATOM 1566 C CA . ALA A 1 200 ? -24.386 2.580 39.856 1.00 92.75 200 ALA A CA 1
ATOM 1567 C C . ALA A 1 200 ? -24.674 3.955 40.481 1.00 92.75 200 ALA A C 1
ATOM 1569 O O . ALA A 1 200 ? -25.106 4.038 41.627 1.00 92.75 200 ALA A O 1
ATOM 1570 N N . GLY A 1 201 ? -24.530 5.042 39.715 1.00 93.19 201 GLY A N 1
ATOM 1571 C CA . GLY A 1 201 ? -24.908 6.382 40.176 1.00 93.19 201 GLY A CA 1
ATOM 1572 C C . GLY A 1 201 ? -26.406 6.505 40.492 1.00 93.19 201 GLY A C 1
ATOM 1573 O O . GLY A 1 201 ? -26.787 7.041 41.536 1.00 93.19 201 GLY A O 1
ATOM 1574 N N . LYS A 1 202 ? -27.277 5.964 39.628 1.00 92.94 202 LYS A N 1
ATOM 1575 C CA . LYS A 1 202 ? -28.738 5.969 39.840 1.00 92.94 202 LYS A CA 1
ATOM 1576 C C . LYS A 1 202 ? -29.149 5.112 41.037 1.00 92.94 202 LYS A C 1
ATOM 1578 O O . LYS A 1 202 ? -29.996 5.529 41.828 1.00 92.94 202 LYS A O 1
ATOM 1583 N N . THR A 1 203 ? -28.573 3.920 41.177 1.00 94.12 203 THR A N 1
ATOM 1584 C CA . THR A 1 203 ? -28.866 3.013 42.292 1.00 94.12 203 THR A CA 1
ATOM 1585 C C . THR A 1 203 ? -28.342 3.569 43.610 1.00 94.12 203 THR A C 1
ATOM 1587 O O . THR A 1 203 ? -29.077 3.530 44.595 1.00 94.12 203 THR A O 1
ATOM 1590 N N . LEU A 1 204 ? -27.154 4.181 43.625 1.00 93.25 204 LEU A N 1
ATOM 1591 C CA . LEU A 1 204 ? -26.622 4.883 44.794 1.00 93.25 204 LEU A CA 1
ATOM 1592 C C . LEU A 1 204 ? -27.547 6.025 45.220 1.00 93.25 204 LEU A C 1
ATOM 1594 O O . LEU A 1 204 ? -27.916 6.114 46.389 1.00 93.25 204 LEU A O 1
ATOM 1598 N N . ARG A 1 205 ? -27.992 6.861 44.273 1.00 93.75 205 ARG A N 1
ATOM 1599 C CA . ARG A 1 205 ? -28.945 7.940 44.564 1.00 93.75 205 ARG A CA 1
ATOM 1600 C C . ARG A 1 205 ? -30.255 7.400 45.138 1.00 93.75 205 ARG A C 1
ATOM 1602 O O . ARG A 1 205 ? -30.787 7.956 46.094 1.00 93.75 205 ARG A O 1
ATOM 1609 N N . ARG A 1 206 ? -30.769 6.303 44.576 1.00 94.69 206 ARG A N 1
ATOM 1610 C CA . ARG A 1 206 ? -31.972 5.626 45.080 1.00 94.69 206 ARG A CA 1
ATOM 1611 C C . ARG A 1 206 ? -31.776 5.111 46.509 1.00 94.69 206 ARG A C 1
ATOM 1613 O O . ARG A 1 206 ? -32.696 5.237 47.312 1.00 94.69 206 ARG A O 1
ATOM 1620 N N . TRP A 1 207 ? -30.612 4.545 46.824 1.00 92.31 207 TRP A N 1
ATOM 1621 C CA . TRP A 1 207 ? -30.276 4.080 48.171 1.00 92.31 207 TRP A CA 1
ATOM 1622 C C . TRP A 1 207 ? -30.175 5.237 49.168 1.00 92.31 207 TRP A C 1
ATOM 1624 O O . TRP A 1 207 ? -30.819 5.167 50.207 1.00 92.31 207 TRP A O 1
ATOM 1634 N N . GLN A 1 208 ? -29.491 6.333 48.816 1.00 92.69 208 GLN A N 1
ATOM 1635 C CA . GLN A 1 208 ? -29.397 7.540 49.655 1.00 92.69 208 GLN A CA 1
ATOM 1636 C C . GLN A 1 208 ? -30.773 8.080 50.078 1.00 92.69 208 GLN A C 1
ATOM 1638 O O . GLN A 1 208 ? -30.919 8.597 51.178 1.00 92.69 208 GLN A O 1
ATOM 1643 N N . ILE A 1 209 ? -31.786 7.947 49.215 1.00 94.56 209 ILE A N 1
ATOM 1644 C CA . ILE A 1 209 ? -33.166 8.355 49.515 1.00 94.56 209 ILE A CA 1
ATOM 1645 C C . ILE A 1 209 ? -33.882 7.323 50.403 1.00 94.56 209 ILE A C 1
ATOM 1647 O O . ILE A 1 209 ? -34.656 7.695 51.279 1.00 94.56 209 ILE A O 1
ATOM 1651 N N . LYS A 1 210 ? -33.668 6.022 50.170 1.00 94.06 210 LYS A N 1
ATOM 1652 C CA . LYS A 1 210 ? -34.412 4.947 50.848 1.00 94.06 210 LYS A CA 1
ATOM 1653 C C . LYS A 1 210 ? -33.854 4.552 52.212 1.00 94.06 210 LYS A C 1
ATOM 1655 O O . LYS A 1 210 ? -34.650 4.212 53.079 1.00 94.06 210 LYS A O 1
ATOM 1660 N N . ALA A 1 211 ? -32.535 4.571 52.386 1.00 93.62 211 ALA A N 1
ATOM 1661 C CA . ALA A 1 211 ? -31.862 4.161 53.616 1.00 93.62 211 ALA A CA 1
ATOM 1662 C C . ALA A 1 211 ? -32.446 4.830 54.876 1.00 93.62 211 ALA A C 1
ATOM 1664 O O . ALA A 1 211 ? -32.936 4.090 55.727 1.00 93.62 211 ALA A O 1
ATOM 1665 N N . PRO A 1 212 ? -32.554 6.175 54.964 1.00 95.88 212 PRO A N 1
ATOM 1666 C CA . PRO A 1 212 ? -33.081 6.815 56.170 1.00 95.88 212 PRO A CA 1
ATOM 1667 C C . PRO A 1 212 ? -34.545 6.444 56.443 1.00 95.88 212 PRO A C 1
ATOM 1669 O O . PRO A 1 212 ? -34.947 6.300 57.589 1.00 95.88 212 PRO A O 1
ATOM 1672 N N . VAL A 1 213 ? -35.355 6.240 55.398 1.00 96.06 213 VAL A N 1
ATOM 1673 C CA . VAL A 1 213 ? -36.764 5.836 55.550 1.00 96.06 213 VAL A CA 1
ATOM 1674 C C . VAL A 1 213 ? -36.878 4.414 56.100 1.00 96.06 213 VAL A C 1
ATOM 1676 O O . VAL A 1 213 ? -37.764 4.131 56.901 1.00 96.06 213 VAL A O 1
ATOM 1679 N N . ILE A 1 214 ? -36.012 3.503 55.652 1.00 93.12 214 ILE A N 1
ATOM 1680 C CA . ILE A 1 214 ? -35.992 2.121 56.141 1.00 93.12 214 ILE A CA 1
ATOM 1681 C C . ILE A 1 214 ? -35.485 2.084 57.585 1.00 93.12 214 ILE A C 1
ATOM 1683 O O . ILE A 1 214 ? -36.097 1.415 58.409 1.00 93.12 214 ILE A O 1
ATOM 1687 N N . GLU A 1 215 ? -34.426 2.832 57.900 1.00 93.12 215 GLU A N 1
ATOM 1688 C CA . GLU A 1 215 ? -33.888 2.947 59.262 1.00 93.12 215 GLU A CA 1
ATOM 1689 C C . GLU A 1 215 ? -34.948 3.444 60.251 1.00 93.12 215 GLU A C 1
ATOM 1691 O O . GLU A 1 215 ? -35.124 2.841 61.305 1.00 93.12 215 GLU A O 1
ATOM 1696 N N . GLN A 1 216 ? -35.721 4.475 59.889 1.00 92.19 216 GLN A N 1
ATOM 1697 C CA . GLN A 1 216 ? -36.821 4.960 60.731 1.00 92.19 216 GLN A CA 1
ATOM 1698 C C . GLN A 1 216 ? -37.879 3.881 60.985 1.00 92.19 216 GLN A C 1
ATOM 1700 O O . GLN A 1 216 ? -38.279 3.673 62.126 1.00 92.19 216 GLN A O 1
ATOM 1705 N N . LYS A 1 217 ? -38.276 3.133 59.949 1.00 93.56 217 LYS A N 1
ATOM 1706 C CA . LYS A 1 217 ? -39.239 2.031 60.101 1.00 93.56 217 LYS A CA 1
ATOM 1707 C C . LYS A 1 217 ? -38.722 0.911 61.001 1.00 93.56 217 LYS A C 1
ATOM 1709 O O . LYS A 1 217 ? -39.509 0.314 61.724 1.00 93.56 217 LYS A O 1
ATOM 1714 N N . ILE A 1 218 ? -37.423 0.608 60.950 1.00 92.12 218 ILE A N 1
ATOM 1715 C CA . ILE A 1 218 ? -36.807 -0.381 61.847 1.00 92.12 218 ILE A CA 1
ATOM 1716 C C . ILE A 1 218 ? -36.917 0.099 63.297 1.00 92.12 218 ILE A C 1
ATOM 1718 O O . ILE A 1 218 ? -37.401 -0.648 64.141 1.00 92.12 218 ILE A O 1
ATOM 1722 N N . ILE A 1 219 ? -36.554 1.358 63.565 1.00 93.19 219 ILE A N 1
ATOM 1723 C CA . ILE A 1 219 ? -36.636 1.958 64.906 1.00 93.19 219 ILE A CA 1
ATOM 1724 C C . ILE A 1 219 ? -38.077 1.941 65.437 1.00 93.19 219 ILE A C 1
ATOM 1726 O O . ILE A 1 219 ? -38.299 1.617 66.602 1.00 93.19 219 ILE A O 1
ATOM 1730 N N . GLU A 1 220 ? -39.060 2.283 64.599 1.00 92.75 220 GLU A N 1
ATOM 1731 C CA . GLU A 1 220 ? -40.482 2.240 64.968 1.00 92.75 220 GLU A CA 1
ATOM 1732 C C . GLU A 1 220 ? -40.914 0.829 65.387 1.00 92.75 220 GLU A C 1
ATOM 1734 O O . GLU A 1 220 ? -41.462 0.656 66.476 1.00 92.75 220 GLU A O 1
ATOM 1739 N N . VAL A 1 221 ? -40.593 -0.185 64.578 1.00 92.25 221 VAL A N 1
ATOM 1740 C CA . VAL A 1 221 ? -40.925 -1.589 64.869 1.00 92.25 221 VAL A CA 1
ATOM 1741 C C . VAL A 1 221 ? -40.238 -2.084 66.145 1.00 92.25 221 VAL A C 1
ATOM 1743 O O . VAL A 1 221 ? -40.865 -2.758 66.962 1.00 92.25 221 VAL A O 1
ATOM 1746 N N . GLU A 1 222 ? -38.964 -1.744 66.355 1.00 89.25 222 GLU A N 1
ATOM 1747 C CA . GLU A 1 222 ? -38.230 -2.115 67.573 1.00 89.25 222 GLU A CA 1
ATOM 1748 C C . GLU A 1 222 ? -38.850 -1.491 68.827 1.00 89.25 222 GLU A C 1
ATOM 1750 O O . GLU A 1 222 ? -38.976 -2.152 69.861 1.00 89.25 222 GLU A O 1
ATOM 1755 N N . ARG A 1 223 ? -39.285 -0.231 68.734 1.00 87.25 223 ARG A N 1
ATOM 1756 C CA . ARG A 1 223 ? -39.945 0.481 69.831 1.00 87.25 223 ARG A CA 1
ATOM 1757 C C . ARG A 1 223 ? -41.301 -0.132 70.169 1.00 87.25 223 ARG A C 1
ATOM 1759 O O . ARG A 1 223 ? -41.602 -0.329 71.344 1.00 87.25 223 ARG A O 1
ATOM 1766 N N . GLU A 1 224 ? -42.106 -0.447 69.158 1.00 86.38 224 GLU A N 1
ATOM 1767 C CA . GLU A 1 224 ? -43.395 -1.124 69.337 1.00 86.38 224 GLU A CA 1
ATOM 1768 C C . GLU A 1 224 ? -43.221 -2.517 69.956 1.00 86.38 224 GLU A C 1
ATOM 1770 O O . GLU A 1 224 ? -43.932 -2.864 70.899 1.00 86.38 224 GLU A O 1
ATOM 1775 N N . GLY A 1 225 ? -42.232 -3.288 69.496 1.00 78.75 225 GLY A N 1
ATOM 1776 C CA . GLY A 1 225 ? -41.906 -4.596 70.066 1.00 78.75 225 GLY A CA 1
ATOM 1777 C C . GLY A 1 225 ? -41.437 -4.521 71.523 1.00 78.75 225 GLY A C 1
ATOM 1778 O O . GLY A 1 225 ? -41.860 -5.331 72.346 1.00 78.75 225 GLY A O 1
ATOM 1779 N N . GLN A 1 226 ? -40.617 -3.524 71.876 1.00 70.56 226 GLN A N 1
ATOM 1780 C CA . GLN A 1 226 ? -40.209 -3.294 73.266 1.00 70.56 226 GLN A CA 1
ATOM 1781 C C . GLN A 1 226 ? -41.402 -2.970 74.165 1.00 70.56 226 GLN A C 1
ATOM 1783 O O . GLN A 1 226 ? -41.496 -3.520 75.257 1.00 70.56 226 GLN A O 1
ATOM 1788 N N . LEU A 1 227 ? -42.335 -2.130 73.712 1.00 68.81 227 LEU A N 1
ATOM 1789 C CA . LEU A 1 227 ? -43.538 -1.796 74.480 1.00 68.81 227 LEU A CA 1
ATOM 1790 C C . LEU A 1 227 ? -44.410 -3.031 74.754 1.00 68.81 227 LEU A C 1
ATOM 1792 O O . LEU A 1 227 ? -44.940 -3.168 75.853 1.00 68.81 227 LEU A O 1
ATOM 1796 N N . GLN A 1 228 ? -44.517 -3.959 73.800 1.00 64.94 228 GLN A N 1
ATOM 1797 C CA . GLN A 1 228 ? -45.284 -5.195 73.991 1.00 64.94 228 GLN A CA 1
ATOM 1798 C C . GLN A 1 228 ? -44.672 -6.134 75.044 1.00 64.94 228 GLN A C 1
ATOM 1800 O O . GLN A 1 228 ? -45.415 -6.819 75.741 1.00 64.94 228 GLN A O 1
ATOM 1805 N N . LEU A 1 229 ? -43.346 -6.130 75.221 1.00 59.81 229 LEU A N 1
ATOM 1806 C CA . LEU A 1 229 ? -42.657 -6.944 76.234 1.00 59.81 229 LEU A CA 1
ATOM 1807 C C . LEU A 1 229 ? -42.869 -6.450 77.675 1.00 59.81 229 LEU A C 1
ATOM 1809 O O . LEU A 1 229 ? -42.680 -7.224 78.606 1.00 59.81 229 LEU A O 1
ATOM 1813 N N . PHE A 1 230 ? -43.255 -5.186 77.873 1.00 58.22 230 PHE A N 1
ATOM 1814 C CA . PHE A 1 230 ? -43.554 -4.621 79.198 1.00 58.22 230 PHE A CA 1
ATOM 1815 C C . PHE A 1 230 ? -45.041 -4.715 79.585 1.00 58.22 230 PHE A C 1
ATOM 1817 O O . PHE A 1 230 ? -45.414 -4.315 80.688 1.00 58.22 230 PHE A O 1
ATOM 1824 N N . HIS A 1 231 ? -45.892 -5.217 78.685 1.00 56.03 231 HIS A N 1
ATOM 1825 C CA . HIS A 1 231 ? -47.339 -5.352 78.884 1.00 56.03 231 HIS A CA 1
ATOM 1826 C C . HIS A 1 231 ? -47.840 -6.811 78.866 1.00 56.03 231 HIS A C 1
ATOM 1828 O O . HIS A 1 231 ? -49.050 -7.023 78.962 1.00 56.03 231 HIS A O 1
ATOM 1834 N N . ALA A 1 232 ? -46.936 -7.792 78.761 1.00 51.22 232 ALA A N 1
ATOM 1835 C CA . ALA A 1 232 ? -47.199 -9.231 78.873 1.00 51.22 232 ALA A CA 1
ATOM 1836 C C . ALA A 1 232 ? -46.678 -9.777 80.210 1.00 51.22 232 ALA A C 1
ATOM 1838 O O . ALA A 1 232 ? -47.325 -10.703 80.749 1.00 51.22 232 ALA A O 1
#